Protein AF-A0A845YJL4-F1 (afdb_monomer_lite)

Foldseek 3Di:
DDDDPDPDDDDDDDQDFPPVLVVLVVVLVVQLCVQDHFDADPVAKTFQLSLLCSLQVDPCSVVQVVVCCVVPVVLVVQWDWDFDDDPPTDTTTIHHPVSSLVVLCVDDDDSVVSSVVSVVSRVVSRCVSVVPDDPPPDPDPPDCPDPVNVVVVVVVVVVVVVVVVVVVVVVVVVVVVVAKDFDFDFDPQQVCVVVVVDPDPDRPDRDRWGFIAGNVRHTLGTPPDLPDQLSLLVLLVDDNVLSPDPVNSVLLQVLCVLVVHHSVVDPSPVSSVCCNVDPSDDPVCSVVVSVVVVVVVVVVVPVPPDDDDDD

Secondary structure (DSSP, 8-state):
------PPPPPP------HHHHHHHHHHHHHHHHSS---B-TTS-EEHHHHHHHHH--S-HHHHHHHHHHH-THHHHT-EEE--SSTTPPPEEEE-HHHHHHHHHHS-SHHHHHHHHHHHHHHHHHHHHHHS---------S----HHHHHHHHHHHHHHHHHHHHHHHHHHHHHHHTT-EEEEEEPHHHHHHHHTSS--SSPPP--EEEEEE-TTS-EEEESSS---HHHHHHHTT--HHHHT-HHHHHHHHHHHHHTT--TTT--HHHHHHHHHHS----HHHHHHHHHHHHHHHHHHHHTTS------

Sequence (311 aa):
MEPTELTKPTNPVMIAIDATTVKQLKQLIIELSSRGEIRSTGDGQFSVYDLIQNAAAKKSTREVWARLTENYSEVVTICDYLKFPGRGQRETPVTNLEGCIYIISLLPGDVGEKLRRLQAKITSQVVEQVAEPSTPQLPTSEVVRSEKEIDLELAKAQIELANAQIKLIEAKKAYQESSYWIRETVGTATLDYLRGDKPLALPPAPEPEKVFVEKDGSVVGSSKSRYSLTSLLRSAGYSELEARSRTLQKQAKEDLATIGINFTTGEGLEIAEYVRSHKVCPEDRRQDAIAALVQSKTTQGNIWQGGLDLD

Radius of gyration: 28.92 Å; chains: 1; bounding box: 85×78×74 Å

Structure (mmCIF, N/CA/C/O backbone):
data_AF-A0A845YJL4-F1
#
_entry.id   AF-A0A845YJL4-F1
#
loop_
_atom_site.group_PDB
_atom_site.id
_atom_site.type_symbol
_atom_site.label_atom_id
_atom_site.label_alt_id
_atom_site.label_comp_id
_atom_site.label_asym_id
_atom_site.label_entity_id
_atom_site.label_seq_id
_atom_site.pdbx_PDB_ins_code
_atom_site.Cartn_x
_atom_site.Cartn_y
_atom_site.Cartn_z
_atom_site.occupancy
_atom_site.B_iso_or_equiv
_atom_site.auth_seq_id
_atom_site.auth_comp_id
_atom_site.auth_asym_id
_atom_site.auth_atom_id
_atom_site.pdbx_PDB_model_num
ATOM 1 N N . MET A 1 1 ? -51.249 -6.648 25.618 1.00 62.12 1 MET A N 1
ATOM 2 C CA . MET A 1 1 ? -49.820 -6.535 25.272 1.00 62.12 1 MET A CA 1
ATOM 3 C C . MET A 1 1 ? -49.652 -5.168 24.651 1.00 62.12 1 MET A C 1
ATOM 5 O O . MET A 1 1 ? -50.167 -4.956 23.562 1.00 62.12 1 MET A O 1
ATOM 9 N N . GLU A 1 2 ? -49.086 -4.225 25.399 1.00 53.44 2 GLU A N 1
ATOM 10 C CA . GLU A 1 2 ? -48.782 -2.895 24.868 1.00 53.44 2 GLU A CA 1
ATOM 11 C C . GLU A 1 2 ? -47.558 -2.988 23.945 1.00 53.44 2 GLU A C 1
ATOM 13 O O . GLU A 1 2 ? -46.617 -3.718 24.271 1.00 53.44 2 GLU A O 1
ATOM 18 N N . PRO A 1 3 ? -47.573 -2.326 22.777 1.00 66.44 3 PRO A N 1
ATOM 19 C CA . PRO A 1 3 ? -46.435 -2.314 21.873 1.00 66.44 3 PRO A CA 1
ATOM 20 C C . PRO A 1 3 ? -45.303 -1.501 22.505 1.00 66.44 3 PRO A C 1
ATOM 22 O O . PRO A 1 3 ? -45.457 -0.312 22.768 1.00 66.44 3 PRO A O 1
ATOM 25 N N . THR A 1 4 ? -44.166 -2.152 22.750 1.00 69.06 4 THR A N 1
ATOM 26 C CA . THR A 1 4 ? -42.932 -1.504 23.199 1.00 69.06 4 THR A CA 1
ATOM 27 C C . THR A 1 4 ? -42.551 -0.414 22.200 1.00 69.06 4 THR A C 1
ATOM 29 O O . THR A 1 4 ? -42.210 -0.713 21.054 1.00 69.06 4 THR A O 1
ATOM 32 N N . GLU A 1 5 ? -42.640 0.849 22.617 1.00 63.50 5 GLU A N 1
ATOM 33 C CA . GLU A 1 5 ? -42.198 1.984 21.813 1.00 63.50 5 GLU A CA 1
ATOM 34 C C . GLU A 1 5 ? -40.703 1.838 21.510 1.00 63.50 5 GLU A C 1
ATOM 36 O O . GLU A 1 5 ? -39.858 1.798 22.406 1.00 63.50 5 GLU A O 1
ATOM 41 N N . LEU A 1 6 ? -40.386 1.725 20.220 1.00 64.44 6 LEU A N 1
ATOM 42 C CA . LEU A 1 6 ? -39.025 1.693 19.708 1.00 64.44 6 LEU A CA 1
ATOM 43 C C . LEU A 1 6 ? -38.392 3.062 19.996 1.00 64.44 6 LEU A C 1
ATOM 45 O O . LEU A 1 6 ? -38.716 4.060 19.346 1.00 64.44 6 LEU A O 1
ATOM 49 N N . THR A 1 7 ? -37.534 3.128 21.012 1.00 65.50 7 THR A N 1
ATOM 50 C CA . THR A 1 7 ? -36.815 4.349 21.374 1.00 65.50 7 THR A CA 1
ATOM 51 C C . THR A 1 7 ? -36.016 4.843 20.168 1.00 65.50 7 THR A C 1
ATOM 53 O O . THR A 1 7 ? -35.309 4.083 19.504 1.00 65.50 7 THR A O 1
ATOM 56 N N . LYS A 1 8 ? -36.188 6.129 19.836 1.00 61.88 8 LYS A N 1
ATOM 57 C CA . LYS A 1 8 ? -35.524 6.775 18.696 1.00 61.88 8 LYS A CA 1
ATOM 58 C C . LYS A 1 8 ? -34.002 6.575 18.777 1.00 61.88 8 LYS A C 1
ATOM 60 O O . LYS A 1 8 ? -33.463 6.623 19.884 1.00 61.88 8 LYS A O 1
ATOM 65 N N . PRO A 1 9 ? -33.317 6.386 17.633 1.00 56.22 9 PRO A N 1
ATOM 66 C CA . PRO A 1 9 ? -31.881 6.150 17.610 1.00 56.22 9 PRO A CA 1
ATOM 67 C C . PRO A 1 9 ? -31.144 7.306 18.289 1.00 56.22 9 PRO A C 1
ATOM 69 O O . PRO A 1 9 ? -31.326 8.472 17.939 1.00 56.22 9 PRO A O 1
ATOM 72 N N . THR A 1 10 ? -30.342 6.951 19.288 1.00 66.12 10 THR A N 1
ATOM 73 C CA . THR A 1 10 ? -29.429 7.831 20.014 1.00 66.12 10 THR A CA 1
ATOM 74 C C . THR A 1 10 ? -28.548 8.596 19.027 1.00 66.12 10 THR A C 1
ATOM 76 O O . THR A 1 10 ? -28.065 8.015 18.054 1.00 66.12 10 THR A O 1
ATOM 79 N N . ASN A 1 11 ? -28.351 9.897 19.268 1.00 69.94 11 ASN A N 1
ATOM 80 C CA . ASN A 1 11 ? -27.497 10.747 18.436 1.00 69.94 11 ASN A CA 1
ATOM 81 C C . ASN A 1 11 ? -26.116 10.096 18.217 1.00 69.94 11 ASN A C 1
ATOM 83 O O . ASN A 1 11 ? -25.567 9.526 19.165 1.00 69.94 11 ASN A O 1
ATOM 87 N N . PRO A 1 12 ? -25.547 10.178 16.999 1.00 73.00 12 PRO A N 1
ATOM 88 C CA . PRO A 1 12 ? -24.246 9.594 16.708 1.00 73.00 12 PRO A CA 1
ATOM 89 C C . PRO A 1 12 ? -23.178 10.218 17.610 1.00 73.00 12 PRO A C 1
ATOM 91 O O . PRO A 1 12 ? -23.037 11.439 17.673 1.00 73.00 12 PRO A O 1
ATOM 94 N N . VAL A 1 13 ? -22.424 9.371 18.312 1.00 72.88 13 VAL A N 1
ATOM 95 C CA . VAL A 1 13 ? -21.254 9.800 19.083 1.00 72.88 13 VAL A CA 1
ATOM 96 C C . VAL A 1 13 ? -20.179 10.222 18.083 1.00 72.88 13 VAL A C 1
ATOM 98 O O . VAL A 1 13 ? -19.652 9.396 17.338 1.00 72.88 13 VAL A O 1
ATOM 101 N N . MET A 1 14 ? -19.880 11.519 18.035 1.00 74.25 14 MET A N 1
ATOM 102 C CA . MET A 1 14 ? -18.807 12.062 17.205 1.00 74.25 14 MET A CA 1
ATOM 103 C C . MET A 1 14 ? -17.466 11.752 17.870 1.00 74.25 14 MET A C 1
ATOM 105 O O . MET A 1 14 ? -17.119 12.359 18.878 1.00 74.25 14 MET A O 1
ATOM 109 N N . ILE A 1 15 ? -16.722 10.796 17.315 1.00 78.62 15 ILE A N 1
ATOM 110 C CA . ILE A 1 15 ? -15.394 10.419 17.810 1.00 78.62 15 ILE A CA 1
ATOM 111 C C . ILE A 1 15 ? -14.351 11.320 17.147 1.00 78.62 15 ILE A C 1
ATOM 113 O O . ILE A 1 15 ? -14.206 11.324 15.921 1.00 78.62 15 ILE A O 1
ATOM 117 N N . ALA A 1 16 ? -13.597 12.063 17.952 1.00 79.81 16 ALA A N 1
ATOM 118 C CA . ALA A 1 16 ? -12.501 12.888 17.467 1.00 79.81 16 ALA A CA 1
ATOM 119 C C . ALA A 1 16 ? -11.225 12.040 17.360 1.00 79.81 16 ALA A C 1
ATOM 121 O O . ALA A 1 16 ? -10.675 11.594 18.365 1.00 79.81 16 ALA A O 1
ATOM 122 N N . ILE A 1 17 ? -10.734 11.814 16.141 1.00 82.31 17 ILE A N 1
ATOM 123 C CA . ILE A 1 17 ? -9.448 11.141 15.906 1.00 82.31 17 ILE A CA 1
ATOM 124 C C . ILE A 1 17 ? -8.376 12.207 15.672 1.00 82.31 17 ILE A C 1
ATOM 126 O O . ILE A 1 17 ? -8.571 13.126 14.875 1.00 82.31 17 ILE A O 1
ATOM 130 N N . ASP A 1 18 ? -7.221 12.071 16.328 1.00 84.50 18 ASP A N 1
ATOM 131 C CA . ASP A 1 18 ? -6.085 12.981 16.149 1.00 84.50 18 ASP A CA 1
ATOM 132 C C . ASP A 1 18 ? -5.650 13.058 14.671 1.00 84.50 18 ASP A C 1
ATOM 134 O O . ASP A 1 18 ? -5.268 12.055 14.054 1.00 84.50 18 ASP A O 1
ATOM 138 N N . ALA A 1 19 ? -5.656 14.272 14.111 1.00 79.81 19 ALA A N 1
ATOM 139 C CA . ALA A 1 19 ? -5.312 14.543 12.714 1.00 79.81 19 ALA A CA 1
ATOM 140 C C . ALA A 1 19 ? -3.907 14.037 12.341 1.00 79.81 19 ALA A C 1
ATOM 142 O O . ALA A 1 19 ? -3.673 13.610 11.205 1.00 79.81 19 ALA A O 1
ATOM 143 N N . THR A 1 20 ? -2.977 14.016 13.301 1.00 86.25 20 THR A N 1
ATOM 144 C CA . THR A 1 20 ? -1.624 13.476 13.104 1.00 86.25 20 THR A CA 1
ATOM 145 C C . THR A 1 20 ? -1.665 11.982 12.802 1.00 86.25 20 THR A C 1
ATOM 147 O O . THR A 1 20 ? -0.958 11.500 11.917 1.00 86.25 20 THR A O 1
ATOM 150 N N . THR A 1 21 ? -2.532 11.250 13.496 1.00 78.38 21 THR A N 1
ATOM 151 C CA . THR A 1 21 ? -2.688 9.801 13.343 1.00 78.38 21 THR A CA 1
ATOM 152 C C . THR A 1 21 ? -3.319 9.461 11.991 1.00 78.38 21 THR A C 1
ATOM 154 O O . THR A 1 21 ? -2.839 8.573 11.285 1.00 78.38 21 THR A O 1
ATOM 157 N N . VAL A 1 22 ? -4.307 10.249 11.552 1.00 76.19 22 VAL A N 1
ATOM 158 C CA . VAL A 1 22 ? -4.880 10.142 10.197 1.00 76.19 22 VAL A CA 1
ATOM 159 C C . VAL A 1 22 ? -3.820 10.418 9.124 1.00 76.19 22 VAL A C 1
ATOM 161 O O . VAL A 1 22 ? -3.723 9.685 8.138 1.00 76.19 22 VAL A O 1
ATOM 164 N N . LYS A 1 23 ? -2.980 11.444 9.315 1.00 80.88 23 LYS A N 1
ATOM 165 C CA . LYS A 1 23 ? -1.872 11.762 8.400 1.00 80.88 23 LYS A CA 1
ATOM 166 C C . LYS A 1 23 ? -0.857 10.617 8.313 1.00 80.88 23 LYS A C 1
ATOM 168 O O . LYS A 1 23 ? -0.423 10.279 7.215 1.00 80.88 23 LYS A O 1
ATOM 173 N N . GLN A 1 24 ? -0.510 9.994 9.440 1.00 83.81 24 GLN A N 1
ATOM 174 C CA . GLN A 1 24 ? 0.398 8.842 9.484 1.00 83.81 24 GLN A CA 1
ATOM 175 C C . GLN A 1 24 ? -0.175 7.624 8.752 1.00 83.81 24 GLN A C 1
ATOM 177 O O . GLN A 1 24 ? 0.551 6.974 8.001 1.00 83.81 24 GLN A O 1
ATOM 182 N N . LEU A 1 25 ? -1.475 7.352 8.907 1.00 77.44 25 LEU A N 1
ATOM 183 C CA . LEU A 1 25 ? -2.144 6.270 8.185 1.00 77.44 25 LEU A CA 1
ATOM 184 C C . LEU A 1 25 ? -2.125 6.509 6.668 1.00 77.44 25 LEU A C 1
ATOM 186 O O . LEU A 1 25 ? -1.748 5.618 5.909 1.00 77.44 25 LEU A O 1
ATOM 190 N N . LYS A 1 26 ? -2.446 7.733 6.223 1.00 78.69 26 LYS A N 1
ATOM 191 C CA . LYS A 1 26 ? -2.351 8.118 4.803 1.00 78.69 26 LYS A CA 1
ATOM 192 C C . LYS A 1 26 ? -0.930 7.942 4.264 1.00 78.69 26 LYS A C 1
ATOM 194 O O . LYS A 1 26 ? -0.750 7.385 3.185 1.00 78.69 26 LYS A O 1
ATOM 199 N N . GLN A 1 27 ? 0.080 8.366 5.025 1.00 81.81 27 GLN A N 1
ATOM 200 C CA . GLN A 1 27 ? 1.478 8.226 4.623 1.00 81.81 27 GLN A CA 1
ATOM 201 C C . GLN A 1 27 ? 1.901 6.758 4.489 1.00 81.81 27 GLN A C 1
ATOM 203 O O . GLN A 1 27 ? 2.633 6.425 3.560 1.00 81.81 27 GLN A O 1
ATOM 208 N N . LEU A 1 28 ? 1.420 5.878 5.372 1.00 83.56 28 LEU A N 1
ATOM 209 C CA . LEU A 1 28 ? 1.689 4.440 5.299 1.00 83.56 28 LEU A CA 1
ATOM 210 C C . LEU A 1 28 ? 1.106 3.819 4.019 1.00 83.56 28 LEU A C 1
ATOM 212 O O . LEU A 1 28 ? 1.762 3.006 3.373 1.00 83.56 28 LEU A O 1
ATOM 216 N N . ILE A 1 29 ? -0.104 4.230 3.626 1.00 77.19 29 ILE A N 1
ATOM 217 C CA . ILE A 1 29 ? -0.755 3.775 2.386 1.00 77.19 29 ILE A CA 1
ATOM 218 C C . ILE A 1 29 ? 0.031 4.247 1.150 1.00 77.19 29 ILE A C 1
ATOM 220 O O . ILE A 1 29 ? 0.238 3.477 0.208 1.00 77.19 29 ILE A O 1
ATOM 224 N N . ILE A 1 30 ? 0.528 5.488 1.165 1.00 75.69 30 ILE A N 1
ATOM 225 C CA . ILE A 1 30 ? 1.394 6.022 0.101 1.00 75.69 30 ILE A CA 1
ATOM 226 C C . ILE A 1 30 ? 2.723 5.252 0.043 1.00 75.69 30 ILE A C 1
ATOM 228 O O . ILE A 1 30 ? 3.164 4.885 -1.042 1.00 75.69 30 ILE A O 1
ATOM 232 N N . GLU A 1 31 ? 3.342 4.962 1.194 1.00 82.88 31 GLU A N 1
ATOM 233 C CA . GLU A 1 31 ? 4.583 4.173 1.281 1.00 82.88 31 GLU A CA 1
ATOM 234 C C . GLU A 1 31 ? 4.393 2.758 0.712 1.00 82.88 31 GLU A C 1
ATOM 236 O O . GLU A 1 31 ? 5.253 2.247 0.001 1.00 82.88 31 GLU A O 1
ATOM 241 N N . LEU A 1 32 ? 3.252 2.124 0.984 1.00 81.12 32 LEU A N 1
ATOM 242 C CA . LEU A 1 32 ? 2.914 0.822 0.408 1.00 81.12 32 LEU A CA 1
ATOM 243 C C . LEU A 1 32 ? 2.790 0.875 -1.115 1.00 81.12 32 LEU A C 1
ATOM 245 O O . LEU A 1 32 ? 3.270 -0.028 -1.797 1.00 81.12 32 LEU A O 1
ATOM 249 N N . SER A 1 33 ? 2.192 1.947 -1.630 1.00 73.19 33 SER A N 1
ATOM 250 C CA . SER A 1 33 ? 1.996 2.154 -3.067 1.00 73.19 33 SER A CA 1
ATOM 251 C C . SER A 1 33 ? 3.298 2.504 -3.799 1.00 73.19 33 SER A C 1
ATOM 253 O O . SER A 1 33 ? 3.414 2.254 -4.994 1.00 73.19 33 SER A O 1
ATOM 255 N N . SER A 1 34 ? 4.295 3.074 -3.110 1.00 75.75 34 SER A N 1
ATOM 256 C CA . SER A 1 34 ? 5.576 3.458 -3.723 1.00 75.75 34 SER A CA 1
ATOM 257 C C . SER A 1 34 ? 6.595 2.318 -3.810 1.00 75.75 34 SER A C 1
ATOM 259 O O . SER A 1 34 ? 7.523 2.391 -4.616 1.00 75.75 34 SER A O 1
ATOM 261 N N . ARG A 1 35 ? 6.438 1.252 -3.011 1.00 82.94 35 ARG A N 1
ATOM 262 C CA . ARG A 1 35 ? 7.336 0.077 -3.013 1.00 82.94 35 ARG A CA 1
ATOM 263 C C . ARG A 1 35 ? 7.176 -0.819 -4.240 1.00 82.94 35 ARG A C 1
ATOM 265 O O . ARG A 1 35 ? 8.080 -1.590 -4.557 1.00 82.94 35 ARG A O 1
ATOM 272 N N . GLY A 1 36 ? 6.051 -0.702 -4.928 1.00 81.50 36 GLY A N 1
ATOM 273 C CA . GLY A 1 36 ? 5.735 -1.465 -6.117 1.00 81.50 36 GLY A CA 1
ATOM 274 C C . GLY A 1 36 ? 4.273 -1.283 -6.487 1.00 81.50 36 GLY A C 1
ATOM 275 O O . GLY A 1 36 ? 3.459 -0.836 -5.682 1.00 81.50 36 GLY A O 1
ATOM 276 N N . GLU A 1 37 ? 3.935 -1.652 -7.714 1.00 87.50 37 GLU A N 1
ATOM 277 C CA . GLU A 1 37 ? 2.561 -1.575 -8.190 1.00 87.50 37 GLU A CA 1
ATOM 278 C C . GLU A 1 37 ? 1.707 -2.653 -7.502 1.00 87.50 37 GLU A C 1
ATOM 280 O O . GLU A 1 37 ? 1.983 -3.849 -7.617 1.00 87.50 37 GLU A O 1
ATOM 285 N N . ILE A 1 38 ? 0.679 -2.232 -6.759 1.00 91.50 38 ILE A N 1
ATOM 286 C CA . ILE A 1 38 ? -0.366 -3.127 -6.251 1.00 91.50 38 ILE A CA 1
ATOM 287 C C . ILE A 1 38 ? -1.471 -3.141 -7.296 1.00 91.50 38 ILE A C 1
ATOM 289 O O . ILE A 1 38 ? -2.161 -2.137 -7.485 1.00 91.50 38 ILE A O 1
ATOM 293 N N . ARG A 1 39 ? -1.652 -4.277 -7.977 1.00 93.19 39 ARG A N 1
ATOM 294 C CA . ARG A 1 39 ? -2.730 -4.395 -8.959 1.00 93.19 39 ARG A CA 1
ATOM 295 C C . ARG A 1 39 ? -4.075 -4.244 -8.265 1.00 93.19 39 ARG A C 1
ATOM 297 O O . ARG A 1 39 ? -4.307 -4.830 -7.204 1.00 93.19 39 ARG A O 1
ATOM 304 N N . SER A 1 40 ? -4.959 -3.492 -8.906 1.00 93.31 40 SER A N 1
ATOM 305 C CA . SER A 1 40 ? -6.338 -3.306 -8.477 1.00 93.31 40 SER A CA 1
ATOM 306 C C . SER A 1 40 ? -7.306 -3.612 -9.611 1.00 93.31 40 SER A C 1
ATOM 308 O O . SER A 1 40 ? -6.946 -3.610 -10.791 1.00 93.31 40 SER A O 1
ATOM 310 N N . THR A 1 41 ? -8.529 -3.944 -9.237 1.00 91.44 41 THR A N 1
ATOM 311 C CA . THR A 1 41 ? -9.654 -4.132 -10.145 1.00 91.44 41 THR A CA 1
ATOM 312 C C . THR A 1 41 ? -10.458 -2.831 -10.255 1.00 91.44 41 THR A C 1
ATOM 314 O O . THR A 1 41 ? -10.319 -1.925 -9.431 1.00 91.44 41 THR A O 1
ATOM 317 N N . GLY A 1 42 ? -11.304 -2.705 -11.284 1.00 88.50 42 GLY A N 1
ATOM 318 C CA . GLY A 1 42 ? -12.109 -1.490 -11.500 1.00 88.50 42 GLY A CA 1
ATOM 319 C C . GLY A 1 42 ? -13.144 -1.214 -10.399 1.00 88.50 42 GLY A C 1
ATOM 320 O O . GLY A 1 42 ? -13.582 -0.082 -10.234 1.00 88.50 42 GLY A O 1
ATOM 321 N N . ASP A 1 43 ? -13.498 -2.241 -9.633 1.00 90.69 43 ASP A N 1
ATOM 322 C CA . ASP A 1 43 ? -14.391 -2.239 -8.472 1.00 90.69 43 ASP A CA 1
ATOM 323 C C . ASP A 1 43 ? -13.661 -2.008 -7.134 1.00 90.69 43 ASP A C 1
ATOM 325 O O . ASP A 1 43 ? -14.282 -2.035 -6.075 1.00 90.69 43 ASP A O 1
ATOM 329 N N . GLY A 1 44 ? -12.353 -1.723 -7.163 1.00 88.69 44 GLY A N 1
ATOM 330 C CA . GLY A 1 44 ? -11.595 -1.322 -5.975 1.00 88.69 44 GLY A CA 1
ATOM 331 C C . GLY A 1 44 ? -11.114 -2.478 -5.094 1.00 88.69 44 GLY A C 1
ATOM 332 O O . GLY A 1 44 ? -10.817 -2.259 -3.918 1.00 88.69 44 GLY A O 1
ATOM 333 N N . GLN A 1 45 ? -11.018 -3.696 -5.637 1.00 93.56 45 GLN A N 1
ATOM 334 C CA . GLN A 1 45 ? -10.334 -4.807 -4.977 1.00 93.56 45 GLN A CA 1
ATOM 335 C C . GLN A 1 45 ? -8.837 -4.788 -5.319 1.00 93.56 45 GLN A C 1
ATOM 337 O O . GLN A 1 45 ? -8.437 -4.415 -6.420 1.00 93.56 45 GLN A O 1
ATOM 342 N N . PHE A 1 46 ? -7.993 -5.209 -4.382 1.00 94.69 46 PHE A N 1
ATOM 343 C CA . PHE A 1 46 ? -6.535 -5.181 -4.483 1.00 94.69 46 PHE A CA 1
ATOM 344 C C . PHE A 1 46 ? -5.950 -6.590 -4.426 1.00 94.69 46 PHE A C 1
ATOM 346 O O . PHE A 1 46 ? -6.399 -7.425 -3.643 1.00 94.69 46 PHE A O 1
ATOM 353 N N . SER A 1 47 ? -4.904 -6.841 -5.215 1.00 95.75 47 SER A N 1
ATOM 354 C CA . SER A 1 47 ? -4.132 -8.089 -5.188 1.00 95.75 47 SER A CA 1
ATOM 355 C C . SER A 1 47 ? -3.451 -8.291 -3.834 1.00 95.75 47 SER A C 1
ATOM 357 O O . SER A 1 47 ? -2.506 -7.580 -3.482 1.00 95.75 47 SER A O 1
ATOM 359 N N . VAL A 1 48 ? -3.871 -9.319 -3.096 1.00 96.06 48 VAL A N 1
ATOM 360 C CA . VAL A 1 48 ? -3.287 -9.662 -1.793 1.00 96.06 48 VAL A CA 1
ATOM 361 C C . VAL A 1 48 ? -1.842 -10.138 -1.942 1.00 96.06 48 VAL A C 1
ATOM 363 O O . VAL A 1 48 ? -1.008 -9.884 -1.076 1.00 96.06 48 VAL A O 1
ATOM 366 N N . TYR A 1 49 ? -1.496 -10.786 -3.056 1.00 95.50 49 TYR A N 1
ATOM 367 C CA . TYR A 1 49 ? -0.108 -11.166 -3.309 1.00 95.50 49 TYR A CA 1
ATOM 368 C C . TYR A 1 49 ? 0.801 -9.947 -3.481 1.00 95.50 49 TYR A C 1
ATOM 370 O O . TYR A 1 49 ? 1.865 -9.888 -2.863 1.00 95.50 49 TYR A O 1
ATOM 378 N N . ASP A 1 50 ? 0.381 -8.953 -4.258 1.00 93.88 50 ASP A N 1
ATOM 379 C CA . ASP A 1 50 ? 1.197 -7.752 -4.457 1.00 93.88 50 ASP A CA 1
ATOM 380 C C . ASP A 1 50 ? 1.281 -6.953 -3.143 1.00 93.88 50 ASP A C 1
ATOM 382 O O . ASP A 1 50 ? 2.348 -6.463 -2.769 1.00 93.88 50 ASP A O 1
ATOM 386 N N . LEU A 1 51 ? 0.184 -6.918 -2.375 1.00 93.50 51 LEU A N 1
ATOM 387 C CA . LEU A 1 51 ? 0.134 -6.333 -1.035 1.00 93.50 51 LEU A CA 1
ATOM 388 C C . LEU A 1 51 ? 1.156 -6.975 -0.089 1.00 93.50 51 LEU A C 1
ATOM 390 O O . LEU A 1 51 ? 1.961 -6.272 0.518 1.00 93.50 51 LEU A O 1
ATOM 394 N N . ILE A 1 52 ? 1.162 -8.307 0.021 1.00 94.12 52 ILE A N 1
ATOM 395 C CA . ILE A 1 52 ? 2.101 -9.051 0.872 1.00 94.12 52 ILE A CA 1
ATOM 396 C C . ILE A 1 52 ? 3.542 -8.808 0.420 1.00 94.12 52 ILE A C 1
ATOM 398 O O . ILE A 1 52 ? 4.424 -8.609 1.257 1.00 94.12 52 ILE A O 1
ATOM 402 N N . GLN A 1 53 ? 3.790 -8.804 -0.890 1.00 92.62 53 GLN A N 1
ATOM 403 C CA . GLN A 1 53 ? 5.118 -8.556 -1.440 1.00 92.62 53 GLN A CA 1
ATOM 404 C C . GLN A 1 53 ? 5.641 -7.169 -1.039 1.00 92.62 53 GLN A C 1
ATOM 406 O O . GLN A 1 53 ? 6.774 -7.061 -0.566 1.00 92.62 53 GLN A O 1
ATOM 411 N N . ASN A 1 54 ? 4.808 -6.132 -1.157 1.00 91.25 54 ASN A N 1
ATOM 412 C CA . ASN A 1 54 ? 5.177 -4.751 -0.834 1.00 91.25 54 ASN A CA 1
ATOM 413 C C . ASN A 1 54 ? 5.257 -4.487 0.680 1.00 91.25 54 ASN A C 1
ATOM 415 O O . ASN A 1 54 ? 6.169 -3.799 1.152 1.00 91.25 54 ASN A O 1
ATOM 419 N N . ALA A 1 55 ? 4.339 -5.061 1.461 1.00 90.81 55 ALA A N 1
ATOM 420 C CA . ALA A 1 55 ? 4.270 -4.864 2.906 1.00 90.81 55 ALA A CA 1
ATOM 421 C C . ALA A 1 55 ? 5.359 -5.643 3.660 1.00 90.81 55 ALA A C 1
ATOM 423 O O . ALA A 1 55 ? 6.003 -5.092 4.553 1.00 90.81 55 ALA A O 1
ATOM 424 N N . ALA A 1 56 ? 5.588 -6.909 3.295 1.00 85.94 56 ALA A N 1
ATOM 425 C CA . ALA A 1 56 ? 6.533 -7.784 3.990 1.00 85.94 56 ALA A CA 1
ATOM 426 C C . ALA A 1 56 ? 7.943 -7.781 3.372 1.00 85.94 56 ALA A C 1
ATOM 428 O O . ALA A 1 56 ? 8.860 -8.331 3.978 1.00 85.94 56 ALA A O 1
ATOM 429 N N . ALA A 1 57 ? 8.126 -7.210 2.172 1.00 76.81 57 ALA A N 1
ATOM 430 C CA . ALA A 1 57 ? 9.386 -7.225 1.416 1.00 76.81 57 ALA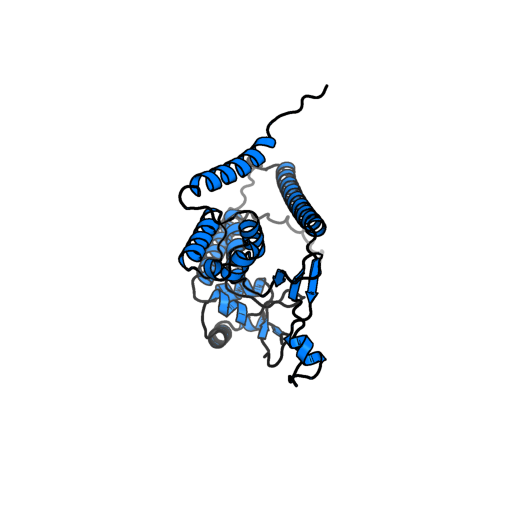 A CA 1
ATOM 431 C C . ALA A 1 57 ? 9.988 -8.639 1.229 1.00 76.81 57 ALA A C 1
ATOM 433 O O . ALA A 1 57 ? 11.203 -8.812 1.109 1.00 76.81 57 ALA A O 1
ATOM 434 N N . LYS A 1 58 ? 9.142 -9.681 1.215 1.00 76.62 58 LYS A N 1
ATOM 435 C CA . LYS A 1 58 ? 9.566 -11.083 1.085 1.00 76.62 58 LYS A CA 1
ATOM 436 C C . LYS A 1 58 ? 9.395 -11.588 -0.341 1.00 76.62 58 LYS A C 1
ATOM 438 O O . LYS A 1 58 ? 8.399 -11.308 -0.997 1.00 76.62 58 LYS A O 1
ATOM 443 N N . LYS A 1 59 ? 10.346 -12.416 -0.788 1.00 75.38 59 LYS A N 1
ATOM 444 C CA . LYS A 1 59 ? 10.294 -13.082 -2.102 1.00 75.38 59 LYS A CA 1
ATOM 445 C C . LYS A 1 59 ? 9.251 -14.208 -2.172 1.00 75.38 59 LYS A C 1
ATOM 447 O O . LYS A 1 59 ? 8.808 -14.537 -3.267 1.00 75.38 59 LYS A O 1
ATOM 452 N N . SER A 1 60 ? 8.853 -14.797 -1.039 1.00 88.62 60 SER A N 1
ATOM 453 C CA . SER A 1 60 ? 7.939 -15.949 -0.992 1.00 88.62 60 SER A CA 1
ATOM 454 C C . SER A 1 60 ? 6.505 -15.591 -0.582 1.00 88.62 60 SER A C 1
ATOM 456 O O . SER A 1 60 ? 5.918 -16.158 0.335 1.00 88.62 60 SER A O 1
ATOM 458 N N . THR A 1 61 ? 5.892 -14.664 -1.315 1.00 93.31 61 THR A N 1
ATOM 459 C CA . THR A 1 61 ? 4.515 -14.186 -1.099 1.00 93.31 61 THR A CA 1
ATOM 460 C C . THR A 1 61 ? 3.480 -15.305 -0.915 1.00 93.31 61 THR A C 1
ATOM 462 O O . THR A 1 61 ? 2.613 -15.218 -0.051 1.00 93.31 61 THR A O 1
ATOM 465 N N . ARG A 1 62 ? 3.579 -16.386 -1.700 1.00 93.81 62 ARG A N 1
ATOM 466 C CA . ARG A 1 62 ? 2.641 -17.521 -1.636 1.00 93.81 62 ARG A CA 1
ATOM 467 C C . ARG A 1 62 ? 2.767 -18.335 -0.351 1.00 93.81 62 ARG A C 1
ATOM 469 O O . ARG A 1 62 ? 1.757 -18.801 0.154 1.00 93.81 62 ARG A O 1
ATOM 476 N N . GLU A 1 63 ? 3.979 -18.492 0.174 1.00 95.00 63 GLU A N 1
ATOM 477 C CA . GLU A 1 63 ? 4.204 -19.179 1.453 1.00 95.00 63 GLU A CA 1
ATOM 478 C C . GLU A 1 63 ? 3.654 -18.350 2.611 1.00 95.00 63 GLU A C 1
ATOM 480 O O . GLU A 1 63 ? 3.037 -18.886 3.527 1.00 95.00 63 GLU A O 1
ATOM 485 N N . VAL A 1 64 ? 3.841 -17.026 2.549 1.00 94.88 64 VAL A N 1
ATOM 486 C CA . VAL A 1 64 ? 3.268 -16.101 3.531 1.00 94.88 64 VAL A CA 1
ATOM 487 C C . VAL A 1 64 ? 1.743 -16.158 3.491 1.00 94.88 64 VAL A C 1
ATOM 489 O O . VAL A 1 64 ? 1.124 -16.247 4.545 1.00 94.88 64 VAL A O 1
ATOM 492 N N . TRP A 1 65 ? 1.143 -16.171 2.297 1.00 95.94 65 TRP A N 1
ATOM 493 C CA . TRP A 1 65 ? -0.299 -16.352 2.144 1.00 95.94 65 TRP A CA 1
ATOM 494 C C . TRP A 1 65 ? -0.782 -17.692 2.702 1.00 95.94 65 TRP A C 1
ATOM 496 O O . TRP A 1 65 ? -1.705 -17.700 3.503 1.00 95.94 65 TRP A O 1
ATOM 506 N N . ALA A 1 66 ? -0.126 -18.804 2.355 1.00 95.62 66 ALA A N 1
ATOM 507 C CA . ALA A 1 66 ? -0.488 -20.124 2.870 1.00 95.62 66 ALA A CA 1
ATOM 508 C C . ALA A 1 66 ? -0.462 -20.161 4.407 1.00 95.62 66 ALA A C 1
ATOM 510 O O . ALA A 1 66 ? -1.408 -20.631 5.037 1.00 95.62 66 ALA A O 1
ATOM 511 N N . ARG A 1 67 ? 0.578 -19.575 5.016 1.00 95.06 67 ARG A N 1
ATOM 512 C CA . ARG A 1 67 ? 0.676 -19.438 6.472 1.00 95.06 67 ARG A CA 1
ATOM 513 C C . ARG A 1 67 ? -0.433 -18.555 7.045 1.00 95.06 67 ARG A C 1
ATOM 515 O O . ARG A 1 67 ? -0.962 -18.878 8.103 1.00 95.06 67 ARG A O 1
ATOM 522 N N . LEU A 1 68 ? -0.768 -17.441 6.393 1.00 95.25 68 LEU A N 1
ATOM 523 C CA . LEU A 1 68 ? -1.869 -16.582 6.835 1.00 95.25 68 LEU A CA 1
ATOM 524 C C . LEU A 1 68 ? -3.187 -17.354 6.838 1.00 95.25 68 LEU A C 1
ATOM 526 O O . LEU A 1 68 ? -3.872 -17.347 7.849 1.00 95.25 68 LEU A O 1
ATOM 530 N N . THR A 1 69 ? -3.498 -18.076 5.762 1.00 96.31 69 THR A N 1
ATOM 531 C CA . THR A 1 69 ? -4.747 -18.842 5.657 1.00 96.31 69 THR A CA 1
ATOM 532 C C . THR A 1 69 ? -4.818 -20.026 6.620 1.00 96.31 69 THR A C 1
ATOM 534 O O . THR A 1 69 ? -5.907 -20.410 7.028 1.00 96.31 69 THR A O 1
ATOM 537 N N . GLU A 1 70 ? -3.672 -20.600 6.995 1.00 96.81 70 GLU A N 1
ATOM 538 C CA . GLU A 1 70 ? -3.591 -21.683 7.981 1.00 96.81 70 GLU A CA 1
ATOM 539 C C . GLU A 1 70 ? -3.834 -21.183 9.412 1.00 96.81 70 GLU A C 1
ATOM 541 O O . GLU A 1 70 ? -4.505 -21.852 10.191 1.00 96.81 70 GLU A O 1
ATOM 546 N N . ASN A 1 71 ? -3.307 -20.002 9.757 1.00 97.12 71 ASN A N 1
ATOM 547 C CA . ASN A 1 71 ? -3.396 -19.461 11.118 1.00 97.12 71 ASN A CA 1
ATOM 548 C C . ASN A 1 71 ? -4.617 -18.553 11.343 1.00 97.12 71 ASN A C 1
ATOM 550 O O . ASN A 1 71 ? -5.040 -18.395 12.483 1.00 97.12 71 ASN A O 1
ATOM 554 N N . TYR A 1 72 ? -5.165 -17.963 10.278 1.00 96.12 72 TYR A N 1
ATOM 555 C CA . TYR A 1 72 ? -6.251 -16.980 10.311 1.00 96.12 72 TYR A CA 1
ATOM 556 C C . TYR A 1 72 ? -7.260 -17.298 9.200 1.00 96.12 72 TYR A C 1
ATOM 558 O O . TYR A 1 72 ? -7.250 -16.699 8.121 1.00 96.12 72 TYR A O 1
ATOM 566 N N . SER A 1 73 ? -8.115 -18.297 9.431 1.00 94.56 73 SER A N 1
ATOM 567 C CA . SER A 1 73 ? -9.091 -18.779 8.438 1.00 94.56 73 SER A CA 1
ATOM 568 C C . SER A 1 73 ? -10.073 -17.699 7.957 1.00 94.56 73 SER A C 1
ATOM 570 O O . SER A 1 73 ? -10.527 -17.729 6.815 1.00 94.56 73 SER A O 1
ATOM 572 N N . GLU A 1 74 ? -10.342 -16.695 8.789 1.00 93.69 74 GLU A N 1
ATOM 573 C CA . GLU A 1 74 ? -11.160 -15.523 8.491 1.00 93.69 74 GLU A CA 1
ATOM 574 C C . GLU A 1 74 ? -10.596 -14.687 7.335 1.00 93.69 74 GLU A C 1
ATOM 576 O O . GLU A 1 74 ? -11.359 -14.107 6.562 1.00 93.69 74 GLU A O 1
ATOM 581 N N . VAL A 1 75 ? -9.275 -14.702 7.129 1.00 92.81 75 VAL A N 1
ATOM 582 C CA . VAL A 1 75 ? -8.630 -14.026 5.995 1.00 92.81 75 VAL A CA 1
ATOM 583 C C . VAL A 1 75 ? -9.130 -14.593 4.665 1.00 92.81 75 VAL A C 1
ATOM 585 O O . VAL A 1 75 ? -9.258 -13.858 3.690 1.00 92.81 75 VAL A O 1
ATOM 588 N N . VAL A 1 76 ? -9.455 -15.888 4.617 1.00 93.81 76 VAL A N 1
ATOM 589 C CA . VAL A 1 76 ? -10.024 -16.512 3.416 1.00 93.81 76 VAL A CA 1
ATOM 590 C C . VAL A 1 76 ? -11.437 -15.998 3.161 1.00 93.81 76 VAL A C 1
ATOM 592 O O . VAL A 1 76 ? -11.799 -15.791 2.012 1.00 93.81 76 VAL A O 1
ATOM 595 N N . THR A 1 77 ? -12.224 -15.758 4.213 1.00 94.38 77 THR A N 1
ATOM 596 C CA . THR A 1 77 ? -13.630 -15.340 4.075 1.00 94.38 77 THR A CA 1
ATOM 597 C C . THR A 1 77 ? -13.801 -13.903 3.594 1.00 94.38 77 THR A C 1
ATOM 599 O O . THR A 1 77 ? -14.813 -13.591 2.977 1.00 94.38 77 THR A O 1
ATOM 602 N N . ILE A 1 78 ? -12.816 -13.039 3.852 1.00 95.25 78 ILE A N 1
ATOM 603 C CA . ILE A 1 78 ? -12.820 -11.639 3.400 1.00 95.25 78 ILE A CA 1
ATOM 604 C C . ILE A 1 78 ? -12.185 -11.455 2.014 1.00 95.25 78 ILE A C 1
ATOM 606 O O . ILE A 1 78 ? -12.143 -10.334 1.512 1.00 95.25 78 ILE A O 1
ATOM 610 N N . CYS A 1 79 ? -11.648 -12.526 1.421 1.00 96.62 79 CYS A N 1
ATOM 611 C CA . CYS A 1 79 ? -10.987 -12.482 0.123 1.00 96.62 79 CYS A CA 1
ATOM 612 C C . CYS A 1 79 ? -11.799 -13.220 -0.938 1.00 96.62 79 CYS A C 1
ATOM 614 O O . CYS A 1 79 ? -12.207 -14.364 -0.745 1.00 96.62 79 CYS A O 1
ATOM 616 N N . ASP A 1 80 ? -11.902 -12.607 -2.110 1.00 96.94 80 ASP A N 1
ATOM 617 C CA . ASP A 1 80 ? -12.352 -13.275 -3.324 1.00 96.94 80 ASP A CA 1
ATOM 618 C C . ASP A 1 80 ? -11.146 -13.772 -4.127 1.00 96.94 80 ASP A C 1
ATOM 620 O O . ASP A 1 80 ? -10.003 -13.367 -3.899 1.00 96.94 80 ASP A O 1
ATOM 624 N N . TYR A 1 81 ? -11.381 -14.646 -5.102 1.00 97.06 81 TYR A N 1
ATOM 625 C CA . TYR A 1 81 ? -10.351 -15.075 -6.044 1.00 97.06 81 TYR A CA 1
ATOM 626 C C . TYR A 1 81 ? -10.664 -14.533 -7.427 1.00 97.06 81 TYR A C 1
ATOM 628 O O . TYR A 1 81 ? -11.698 -14.839 -8.016 1.00 97.06 81 TYR A O 1
ATOM 636 N N . LEU A 1 82 ? -9.734 -13.747 -7.964 1.00 96.00 82 LEU A N 1
ATOM 637 C CA . LEU A 1 82 ? -9.870 -13.150 -9.281 1.00 96.00 82 LEU A CA 1
ATOM 638 C C . LEU A 1 82 ? -8.636 -13.434 -10.131 1.00 96.00 82 LEU A C 1
ATOM 640 O O . LEU A 1 82 ? -7.495 -13.492 -9.664 1.00 96.00 82 LEU A O 1
ATOM 644 N N . LYS A 1 83 ? -8.868 -13.625 -11.427 1.00 95.94 83 LYS A N 1
ATOM 645 C CA . LYS A 1 83 ? -7.810 -13.779 -12.417 1.00 95.94 83 LYS A CA 1
ATOM 646 C C . LYS A 1 83 ? -7.594 -12.448 -13.126 1.00 95.94 83 LYS A C 1
ATOM 648 O O . LYS A 1 83 ? -8.378 -12.067 -13.990 1.00 95.94 83 LYS A O 1
ATOM 653 N N . PHE A 1 84 ? -6.513 -11.756 -12.772 1.00 92.25 84 PHE A N 1
ATOM 654 C CA . PHE A 1 84 ? -6.120 -10.518 -13.449 1.00 92.25 84 PHE A CA 1
ATOM 655 C C . PHE A 1 84 ? -5.878 -10.755 -14.953 1.00 92.25 84 PHE A C 1
ATOM 657 O O . PHE A 1 84 ? -5.419 -11.840 -15.337 1.00 92.25 84 PHE A O 1
ATOM 664 N N . PRO A 1 85 ? -6.146 -9.757 -15.815 1.00 89.31 85 PRO A N 1
ATOM 665 C CA . PRO A 1 85 ? -5.883 -9.871 -17.243 1.00 89.31 85 PRO A CA 1
ATOM 666 C C . PRO A 1 85 ? -4.383 -10.085 -17.504 1.00 89.31 85 PRO A C 1
ATOM 668 O O . PRO A 1 85 ? -3.526 -9.451 -16.893 1.00 89.31 85 PRO A O 1
ATOM 671 N N . GLY A 1 86 ? -4.061 -11.008 -18.412 1.00 86.31 86 GLY A N 1
ATOM 672 C CA . GLY A 1 86 ? -2.684 -11.341 -18.784 1.00 86.31 86 GLY A CA 1
ATOM 673 C C . GLY A 1 86 ? -2.473 -12.838 -19.020 1.00 86.31 86 GLY A C 1
ATOM 674 O O . GLY A 1 86 ? -3.089 -13.694 -18.380 1.00 86.31 86 GLY A O 1
ATOM 675 N N . ARG A 1 87 ? -1.589 -13.184 -19.962 1.00 60.41 87 ARG A N 1
ATOM 676 C CA . ARG A 1 87 ? -1.302 -14.587 -20.296 1.00 60.41 87 ARG A CA 1
ATOM 677 C C . ARG A 1 87 ? -0.610 -15.282 -19.120 1.00 60.41 87 ARG A C 1
ATOM 679 O O . ARG A 1 87 ? 0.388 -14.792 -18.608 1.00 60.41 87 ARG A O 1
ATOM 686 N N . GLY A 1 88 ? -1.125 -16.447 -18.726 1.00 81.38 88 GLY A N 1
ATOM 687 C CA . GLY A 1 88 ? -0.526 -17.273 -17.670 1.00 81.38 88 GLY A CA 1
ATOM 688 C C . GLY A 1 88 ? -0.780 -16.783 -16.241 1.00 81.38 88 GLY A C 1
ATOM 689 O O . GLY A 1 88 ? -0.218 -17.356 -15.308 1.00 81.38 88 GLY A O 1
ATOM 690 N N . GLN A 1 89 ? -1.630 -15.766 -16.052 1.00 86.25 89 GLN A N 1
ATOM 691 C CA . GLN A 1 89 ? -2.036 -15.339 -14.716 1.00 86.25 89 GLN A CA 1
ATOM 692 C C . GLN A 1 89 ? -2.811 -16.457 -14.018 1.00 86.25 89 GLN A C 1
ATOM 694 O O . GLN A 1 89 ? -3.621 -17.162 -14.626 1.00 86.25 89 GLN A O 1
ATOM 699 N N . ARG A 1 90 ? -2.525 -16.635 -12.733 1.00 92.88 90 ARG A N 1
ATOM 700 C CA . ARG A 1 90 ? -3.239 -17.568 -11.861 1.00 92.88 90 ARG A CA 1
ATOM 701 C C . ARG A 1 90 ? -4.316 -16.805 -11.103 1.00 92.88 90 ARG A C 1
ATOM 703 O O . ARG A 1 90 ? -4.224 -15.584 -10.968 1.00 92.88 90 ARG A O 1
ATOM 710 N N . GLU A 1 91 ? -5.297 -17.536 -10.591 1.00 95.94 91 GLU A N 1
ATOM 711 C CA . GLU A 1 91 ? -6.199 -16.981 -9.586 1.00 95.94 91 GLU A CA 1
ATOM 712 C C . GLU A 1 91 ? -5.372 -16.382 -8.451 1.00 95.94 91 GLU A C 1
ATOM 714 O O . GLU A 1 91 ? -4.384 -16.963 -7.983 1.00 95.94 91 GLU A O 1
ATOM 719 N N . THR A 1 92 ? -5.727 -15.153 -8.111 1.00 96.50 92 THR A N 1
ATOM 720 C CA . THR A 1 92 ? -5.043 -14.325 -7.134 1.00 96.50 92 THR A CA 1
ATOM 721 C C . THR A 1 92 ? -6.085 -13.904 -6.106 1.00 96.50 92 THR A C 1
ATOM 723 O O . THR A 1 92 ? -7.147 -13.431 -6.514 1.00 96.50 92 THR A O 1
ATOM 726 N N . PRO A 1 93 ? -5.816 -14.085 -4.803 1.00 97.88 93 PRO A N 1
ATOM 727 C CA . PRO A 1 93 ? -6.696 -13.566 -3.774 1.00 97.88 93 PRO A CA 1
ATOM 728 C C . PRO A 1 93 ? -6.736 -12.040 -3.869 1.00 97.88 93 PRO A C 1
ATOM 730 O O . PRO A 1 93 ? -5.690 -11.387 -3.977 1.00 97.88 93 PRO A O 1
ATOM 733 N N . VAL A 1 94 ? -7.941 -11.490 -3.859 1.00 97.12 94 VAL A N 1
ATOM 734 C CA . VAL A 1 94 ? -8.217 -10.059 -3.904 1.00 97.12 94 VAL A CA 1
ATOM 735 C C . VAL A 1 94 ? -9.122 -9.669 -2.745 1.00 97.12 94 VAL A C 1
ATOM 737 O O . VAL A 1 94 ? -9.919 -10.470 -2.268 1.00 97.12 94 VAL A O 1
ATOM 740 N N . THR A 1 95 ? -8.978 -8.439 -2.267 1.00 97.12 95 THR A N 1
ATOM 741 C CA . THR A 1 95 ? -9.790 -7.915 -1.163 1.00 97.12 95 THR A CA 1
ATOM 742 C C . THR A 1 95 ? -10.006 -6.416 -1.313 1.00 97.12 95 THR A C 1
ATOM 744 O O . THR A 1 95 ? -9.217 -5.735 -1.963 1.00 97.12 95 THR A O 1
ATOM 747 N N . ASN A 1 96 ? -11.047 -5.879 -0.685 1.00 94.56 96 ASN A N 1
ATOM 748 C CA . ASN A 1 96 ? -11.245 -4.435 -0.562 1.00 94.56 96 ASN A CA 1
ATOM 749 C C . ASN A 1 96 ? -10.213 -3.787 0.395 1.00 94.56 96 ASN A C 1
ATOM 751 O O . ASN A 1 96 ? -9.384 -4.464 1.012 1.00 94.56 96 ASN A O 1
ATOM 755 N N . LEU A 1 97 ? -10.286 -2.461 0.548 1.00 89.25 97 LEU A N 1
ATOM 756 C CA . LEU A 1 97 ? -9.379 -1.694 1.411 1.00 89.25 97 LEU A CA 1
ATOM 757 C C . LEU A 1 97 ? -9.396 -2.154 2.880 1.00 89.25 97 LEU A C 1
ATOM 759 O O . LEU A 1 97 ? -8.343 -2.215 3.513 1.00 89.25 97 LEU A O 1
ATOM 763 N N . GLU A 1 98 ? -10.570 -2.480 3.419 1.00 91.25 98 GLU A N 1
ATOM 764 C CA . GLU A 1 98 ? -10.715 -2.954 4.798 1.00 91.25 98 GLU A CA 1
ATOM 765 C C . GLU A 1 98 ? -9.943 -4.260 5.011 1.00 91.25 98 GLU A C 1
ATOM 767 O O . GLU A 1 98 ? -9.109 -4.352 5.916 1.00 91.25 98 GLU A O 1
ATOM 772 N N . GLY A 1 99 ? -10.120 -5.233 4.115 1.00 95.00 99 GLY A N 1
ATOM 773 C CA . GLY A 1 99 ? -9.371 -6.480 4.183 1.00 95.00 99 GLY A CA 1
ATOM 774 C C . GLY A 1 99 ? -7.874 -6.298 3.919 1.00 95.00 99 GLY A C 1
ATOM 775 O O . GLY A 1 99 ? -7.070 -7.001 4.527 1.00 95.00 99 GLY A O 1
ATOM 776 N N . CYS A 1 100 ? -7.449 -5.305 3.123 1.00 93.00 100 CYS A N 1
ATOM 777 C CA . CYS A 1 100 ? -6.026 -4.950 3.026 1.00 93.00 100 CYS A CA 1
ATOM 778 C C . CYS A 1 100 ? -5.457 -4.519 4.382 1.00 93.00 100 CYS A C 1
ATOM 780 O O . CYS A 1 100 ? -4.406 -5.016 4.790 1.00 93.00 100 CYS A O 1
ATOM 782 N N . ILE A 1 101 ? -6.140 -3.605 5.080 1.00 92.50 101 ILE A N 1
ATOM 783 C CA . ILE A 1 101 ? -5.731 -3.122 6.408 1.00 92.50 101 ILE A CA 1
ATOM 784 C C . ILE A 1 101 ? -5.655 -4.298 7.386 1.00 92.50 101 ILE A C 1
ATOM 786 O O . ILE A 1 101 ? -4.658 -4.448 8.096 1.00 92.50 101 ILE A O 1
ATOM 790 N N . TYR A 1 102 ? -6.670 -5.163 7.375 1.00 94.69 102 TYR A N 1
ATOM 791 C CA . TYR A 1 102 ? -6.710 -6.357 8.208 1.00 94.69 102 TYR A CA 1
ATOM 792 C C . TYR A 1 102 ? -5.526 -7.292 7.927 1.00 94.69 102 TYR A C 1
ATOM 794 O O . TYR A 1 102 ? -4.748 -7.595 8.830 1.00 94.69 102 TYR A O 1
ATOM 802 N N . ILE A 1 103 ? -5.295 -7.669 6.669 1.00 95.31 103 ILE A N 1
ATOM 803 C CA . ILE A 1 103 ? -4.183 -8.550 6.292 1.00 95.31 103 ILE A CA 1
ATOM 804 C C . ILE A 1 103 ? -2.829 -7.936 6.663 1.00 95.31 103 ILE A C 1
ATOM 806 O O . ILE A 1 103 ? -1.995 -8.623 7.250 1.00 95.31 103 ILE A O 1
ATOM 810 N N . ILE A 1 104 ? -2.594 -6.647 6.381 1.00 94.38 104 ILE A N 1
ATOM 811 C CA . ILE A 1 104 ? -1.329 -5.977 6.737 1.00 94.38 104 ILE A CA 1
ATOM 812 C C . ILE A 1 104 ? -1.089 -6.027 8.248 1.00 94.38 104 ILE A C 1
ATOM 814 O O . ILE A 1 104 ? 0.049 -6.231 8.678 1.00 94.38 104 ILE A O 1
ATOM 818 N N . SER A 1 105 ? -2.142 -5.879 9.056 1.00 94.75 105 SER A N 1
ATOM 819 C CA . SER A 1 105 ? -2.035 -5.943 10.515 1.00 94.75 105 SER A CA 1
ATOM 820 C C . SER A 1 105 ? -1.589 -7.323 11.020 1.00 94.75 105 SER A C 1
ATOM 822 O O . SER A 1 105 ? -0.951 -7.401 12.068 1.00 94.75 105 SER A O 1
ATOM 824 N N . LEU A 1 106 ? -1.824 -8.392 10.252 1.00 95.31 106 LEU A N 1
ATOM 825 C CA . LEU A 1 106 ? -1.379 -9.757 10.558 1.00 95.31 106 LEU A CA 1
ATOM 826 C C . LEU A 1 106 ? 0.033 -10.062 10.035 1.00 95.31 106 LEU A C 1
ATOM 828 O O . LEU A 1 106 ? 0.675 -11.017 10.479 1.00 95.31 106 LEU A O 1
ATOM 832 N N . LEU A 1 107 ? 0.546 -9.268 9.090 1.00 93.44 107 LEU A N 1
ATOM 833 C CA . LEU A 1 107 ? 1.849 -9.523 8.487 1.00 93.44 107 LEU A CA 1
ATOM 834 C C . LEU A 1 107 ? 3.013 -9.204 9.445 1.00 93.44 107 LEU A C 1
ATOM 836 O O . LEU A 1 107 ? 2.990 -8.202 10.177 1.00 93.44 107 LEU A O 1
ATOM 840 N N . PRO A 1 108 ? 4.085 -10.020 9.416 1.00 88.31 108 PRO A N 1
ATOM 841 C CA . PRO A 1 108 ? 5.335 -9.685 10.080 1.00 88.31 108 PRO A CA 1
ATOM 842 C C . PRO A 1 108 ? 6.110 -8.626 9.279 1.00 88.31 108 PRO A C 1
ATOM 844 O O . PRO A 1 108 ? 6.144 -8.676 8.049 1.00 88.31 108 PRO A O 1
ATOM 847 N N . GLY A 1 109 ? 6.792 -7.720 9.983 1.00 88.38 109 GLY A N 1
ATOM 848 C CA . GLY A 1 109 ? 7.651 -6.684 9.400 1.00 88.38 109 GLY A CA 1
ATOM 849 C C . GLY A 1 109 ? 7.221 -5.258 9.746 1.00 88.38 109 GLY A C 1
ATOM 850 O O . GLY A 1 109 ? 6.172 -5.036 10.357 1.00 88.38 109 GLY A O 1
ATOM 851 N N . ASP A 1 110 ? 8.041 -4.297 9.324 1.00 89.75 110 ASP A N 1
ATOM 852 C CA . ASP A 1 110 ? 7.960 -2.898 9.758 1.00 89.75 110 ASP A CA 1
ATOM 853 C C . ASP A 1 110 ? 6.627 -2.230 9.405 1.00 89.75 110 ASP A C 1
ATOM 855 O O . ASP A 1 110 ? 6.095 -1.450 10.190 1.00 89.75 110 ASP A O 1
ATOM 859 N N . VAL A 1 111 ? 6.063 -2.524 8.228 1.00 90.62 111 VAL A N 1
ATOM 860 C CA . VAL A 1 111 ? 4.802 -1.902 7.789 1.00 90.62 111 VAL A CA 1
ATOM 861 C C . VAL A 1 111 ? 3.628 -2.393 8.632 1.00 90.62 111 VAL A C 1
ATOM 863 O O . VAL A 1 111 ? 2.842 -1.580 9.118 1.00 90.62 111 VAL A O 1
ATOM 866 N N . GLY A 1 112 ? 3.541 -3.708 8.853 1.00 90.62 112 GLY A N 1
ATOM 867 C CA . GLY A 1 112 ? 2.523 -4.295 9.724 1.00 90.62 112 GLY A CA 1
ATOM 868 C C . GLY A 1 112 ? 2.664 -3.806 11.164 1.00 90.62 112 GLY A C 1
ATOM 869 O O . GLY A 1 112 ? 1.673 -3.480 11.811 1.00 90.62 112 GLY A O 1
ATOM 870 N N . GLU A 1 113 ? 3.896 -3.668 11.660 1.00 93.00 113 GLU A N 1
ATOM 871 C CA . GLU A 1 113 ? 4.153 -3.117 12.992 1.00 93.00 113 GLU A CA 1
ATOM 872 C C . GLU A 1 113 ? 3.710 -1.656 13.120 1.00 93.00 113 GLU A C 1
ATOM 874 O O . GLU A 1 113 ? 2.996 -1.316 14.067 1.00 93.00 113 GLU A O 1
ATOM 879 N N . LYS A 1 114 ? 4.084 -0.798 12.162 1.00 92.69 114 LYS A N 1
ATOM 880 C CA . LYS A 1 114 ? 3.636 0.601 12.118 1.00 92.69 114 LYS A CA 1
ATOM 881 C C . LYS A 1 114 ? 2.109 0.681 12.117 1.00 92.69 114 LYS A C 1
ATOM 883 O O . LYS A 1 114 ? 1.553 1.457 12.891 1.00 92.69 114 LYS A O 1
ATOM 888 N N . LEU A 1 115 ? 1.435 -0.137 11.303 1.00 93.00 115 LEU A N 1
ATOM 889 C CA . LEU A 1 115 ? -0.026 -0.160 11.243 1.00 93.00 115 LEU A CA 1
ATOM 890 C C . LEU A 1 115 ? -0.644 -0.561 12.586 1.00 93.00 115 LEU A C 1
ATOM 892 O O . LEU A 1 115 ? -1.501 0.162 13.086 1.00 93.00 115 LEU A O 1
ATOM 896 N N . ARG A 1 116 ? -0.172 -1.652 13.205 1.00 94.06 116 ARG A N 1
ATOM 897 C CA . ARG A 1 116 ? -0.665 -2.105 14.517 1.00 94.06 116 ARG A CA 1
ATOM 898 C C . ARG A 1 116 ? -0.493 -1.034 15.595 1.00 94.06 116 ARG A C 1
ATOM 900 O O . ARG A 1 116 ? -1.405 -0.813 16.386 1.00 94.06 116 ARG A O 1
ATOM 907 N N . ARG A 1 117 ? 0.642 -0.323 15.608 1.00 93.44 117 ARG A N 1
ATOM 908 C CA . ARG A 1 117 ? 0.878 0.796 16.541 1.00 93.44 117 ARG A CA 1
ATOM 909 C C . ARG A 1 117 ? -0.110 1.945 16.320 1.00 93.44 117 ARG A C 1
ATOM 911 O O . ARG A 1 117 ? -0.625 2.494 17.291 1.00 93.44 117 ARG A O 1
ATOM 918 N N . LEU A 1 118 ? -0.396 2.296 15.065 1.00 90.50 118 LEU A N 1
ATOM 919 C CA . LEU A 1 118 ? -1.385 3.329 14.738 1.00 90.50 118 LEU A CA 1
ATOM 920 C C . LEU A 1 118 ? -2.801 2.899 15.132 1.00 90.50 118 LEU A C 1
ATOM 922 O O . LEU A 1 118 ? -3.518 3.681 15.747 1.00 90.50 118 LEU A O 1
ATOM 926 N N . GLN A 1 119 ? -3.184 1.655 14.839 1.00 90.88 119 GLN A N 1
ATOM 927 C CA . GLN A 1 119 ? -4.482 1.099 15.227 1.00 90.88 119 GLN A CA 1
ATOM 928 C C . GLN A 1 119 ? -4.661 1.094 16.746 1.00 90.88 119 GLN A C 1
ATOM 930 O O . GLN A 1 119 ? -5.711 1.513 17.228 1.00 90.88 119 GLN A O 1
ATOM 935 N N . ALA A 1 120 ? -3.634 0.696 17.503 1.00 92.44 120 ALA A N 1
ATOM 936 C CA . ALA A 1 120 ? -3.656 0.756 18.960 1.00 92.44 120 ALA A CA 1
ATOM 937 C C . ALA A 1 120 ? -3.858 2.195 19.456 1.00 92.44 120 ALA A C 1
ATOM 939 O O . ALA A 1 120 ? -4.728 2.429 20.287 1.00 92.44 120 ALA A O 1
ATOM 940 N N . LYS A 1 121 ? -3.135 3.171 18.887 1.00 90.75 121 LYS A N 1
ATOM 941 C CA . LYS A 1 121 ? -3.279 4.589 19.251 1.00 90.75 121 LYS A CA 1
ATOM 942 C C . LYS A 1 121 ? -4.693 5.117 18.984 1.00 90.75 121 LYS A C 1
ATOM 944 O O . LYS A 1 121 ? -5.262 5.763 19.857 1.00 90.75 121 LYS A O 1
ATOM 949 N N . ILE A 1 122 ? -5.264 4.828 17.810 1.00 89.06 122 ILE A N 1
ATOM 950 C CA . ILE A 1 122 ? -6.647 5.214 17.478 1.00 89.06 122 ILE A CA 1
ATOM 951 C C . ILE A 1 122 ? -7.612 4.561 18.466 1.00 89.06 122 ILE A C 1
ATOM 953 O O . ILE A 1 122 ? -8.453 5.238 19.042 1.00 89.06 122 ILE A O 1
ATOM 957 N N . THR A 1 123 ? -7.463 3.257 18.697 1.00 90.44 123 THR A N 1
ATOM 958 C CA . THR A 1 123 ? -8.355 2.500 19.582 1.00 90.44 123 THR A CA 1
ATOM 959 C C . THR A 1 123 ? -8.310 3.039 21.008 1.00 90.44 123 THR A C 1
ATOM 961 O O . THR A 1 123 ? -9.363 3.232 21.599 1.00 90.44 123 THR A O 1
ATOM 964 N N . SER A 1 124 ? -7.128 3.357 21.544 1.00 90.31 124 SER A N 1
ATOM 965 C CA . SER A 1 124 ? -6.994 3.984 22.864 1.00 90.31 124 SER A CA 1
ATOM 966 C C . SER A 1 124 ? -7.709 5.333 22.935 1.00 90.31 124 SER A C 1
ATOM 968 O O . SER A 1 124 ? -8.463 5.551 23.873 1.00 90.31 124 SER A O 1
ATOM 970 N N . GLN A 1 125 ? -7.566 6.188 21.914 1.00 87.38 125 GLN A N 1
ATOM 971 C CA . GLN A 1 125 ? -8.272 7.476 21.858 1.00 87.38 125 GLN A CA 1
ATOM 972 C C . GLN A 1 125 ? -9.795 7.303 21.842 1.00 87.38 125 GLN A C 1
ATOM 974 O O . GLN A 1 125 ? -10.507 8.061 22.496 1.00 87.38 125 GLN A O 1
ATOM 979 N N . VAL A 1 126 ? -10.297 6.308 21.103 1.00 87.88 126 VAL A N 1
ATOM 980 C CA . VAL A 1 126 ? -11.732 6.003 21.062 1.00 87.88 126 VAL A CA 1
ATOM 981 C C . VAL A 1 126 ? -12.214 5.465 22.406 1.00 87.88 126 VAL A C 1
ATOM 983 O O . VAL A 1 126 ? -13.243 5.905 22.905 1.00 87.88 126 VAL A O 1
ATOM 986 N N . VAL A 1 127 ? -11.476 4.530 23.008 1.00 89.62 127 VAL A N 1
ATOM 987 C CA . VAL A 1 127 ? -11.839 3.943 24.303 1.00 89.62 127 VAL A CA 1
ATOM 988 C C . VAL A 1 127 ? -11.836 5.004 25.397 1.00 89.62 127 VAL A C 1
ATOM 990 O O . VAL A 1 127 ? -12.776 5.027 26.176 1.00 89.62 127 VAL A O 1
ATOM 993 N N . GLU A 1 128 ? -10.853 5.904 25.437 1.00 87.88 128 GLU A N 1
ATOM 994 C CA . GLU A 1 128 ? -10.814 7.019 26.394 1.00 87.88 128 GLU A CA 1
ATOM 995 C C . GLU A 1 128 ? -12.046 7.927 26.256 1.00 87.88 128 GLU A C 1
ATOM 997 O O . GLU A 1 128 ? -12.703 8.220 27.250 1.00 87.88 128 GLU A O 1
ATOM 1002 N N . GLN A 1 129 ? -12.439 8.277 25.026 1.00 83.44 129 GLN A N 1
ATOM 1003 C CA . GLN A 1 129 ? -13.632 9.098 24.770 1.00 83.44 129 GLN A CA 1
ATOM 1004 C C . GLN A 1 129 ? -14.950 8.403 25.140 1.00 83.44 129 GLN A C 1
ATOM 1006 O O . GLN A 1 129 ? -15.924 9.072 25.472 1.00 83.44 129 GLN A O 1
ATOM 1011 N N . VAL A 1 130 ? -15.002 7.071 25.066 1.00 84.31 130 VAL A N 1
ATOM 1012 C CA . VAL A 1 130 ? -16.197 6.283 25.415 1.00 84.31 130 VAL A CA 1
ATOM 1013 C C . VAL A 1 130 ? -16.233 5.933 26.908 1.00 84.31 130 VAL A C 1
ATOM 1015 O O . VAL A 1 130 ? -17.312 5.780 27.477 1.00 84.31 130 VAL A O 1
ATOM 1018 N N . ALA A 1 131 ? -15.068 5.774 27.540 1.00 78.31 131 ALA A N 1
ATOM 1019 C CA . ALA A 1 131 ? -14.929 5.336 28.924 1.00 78.31 131 ALA A CA 1
ATOM 1020 C C . ALA A 1 131 ? -15.122 6.459 29.941 1.00 78.31 131 ALA A C 1
ATOM 1022 O O . ALA A 1 131 ? -15.372 6.147 31.102 1.00 78.31 131 ALA A O 1
ATOM 1023 N N . GLU A 1 132 ? -15.030 7.732 29.550 1.00 67.06 132 GLU A N 1
ATOM 1024 C CA . GLU A 1 132 ? -15.480 8.823 30.409 1.00 67.06 132 GLU A CA 1
ATOM 1025 C C . GLU A 1 132 ? -17.015 8.798 30.464 1.00 67.06 132 GLU A C 1
ATOM 1027 O O . GLU A 1 132 ? -17.669 9.179 29.488 1.00 67.06 132 GLU A O 1
ATOM 1032 N N . PRO A 1 133 ? -17.639 8.329 31.571 1.00 56.97 133 PRO A N 1
ATOM 1033 C CA . PRO A 1 133 ? -19.077 8.425 31.701 1.00 56.97 133 PRO A CA 1
ATOM 1034 C C . PRO A 1 133 ? -19.388 9.910 31.664 1.00 56.97 133 PRO A C 1
ATOM 1036 O O . PRO A 1 133 ? -18.906 10.673 32.504 1.00 56.97 133 PRO A O 1
ATOM 1039 N N . SER A 1 134 ? -20.161 10.315 30.666 1.00 53.22 134 SER A N 1
ATOM 1040 C CA . SER A 1 134 ? -20.673 11.663 30.515 1.00 53.22 134 SER A CA 1
ATOM 1041 C C . SER A 1 134 ? -21.380 12.078 31.805 1.00 53.22 134 SER A C 1
ATOM 1043 O O . SER A 1 134 ? -22.585 11.894 31.975 1.00 53.22 134 SER A O 1
ATOM 1045 N N . THR A 1 135 ? -20.618 12.670 32.725 1.00 54.84 135 THR A N 1
ATOM 1046 C CA . THR A 1 135 ? -21.146 13.703 33.599 1.00 54.84 135 THR A CA 1
ATOM 1047 C C . THR A 1 135 ? -21.710 14.731 32.624 1.00 54.84 135 THR A C 1
ATOM 1049 O O . THR A 1 135 ? -21.005 15.044 31.662 1.00 54.84 135 THR A O 1
ATOM 1052 N N . PRO A 1 136 ? -22.957 15.204 32.776 1.00 49.91 136 PRO A N 1
ATOM 1053 C CA . PRO A 1 136 ? -23.493 16.249 31.919 1.00 49.91 136 PRO A CA 1
ATOM 1054 C C . PRO A 1 136 ? -22.628 17.498 32.107 1.00 49.91 136 PRO A C 1
ATOM 1056 O O . PRO A 1 136 ? -22.870 18.324 32.983 1.00 49.91 136 PRO A O 1
ATOM 1059 N N . GLN A 1 137 ? -21.551 17.597 31.338 1.00 46.41 137 GLN A N 1
ATOM 1060 C CA . GLN A 1 137 ? -20.753 18.793 31.258 1.00 46.41 137 GLN A CA 1
ATOM 1061 C C . GLN A 1 137 ? -21.599 19.749 30.430 1.00 46.41 137 GLN A C 1
ATOM 1063 O O . GLN A 1 137 ? -21.842 19.535 29.241 1.00 46.41 137 GLN A O 1
ATOM 1068 N N . LEU A 1 138 ? -22.127 20.769 31.113 1.00 52.28 138 LEU A N 1
ATOM 1069 C CA . LEU A 1 138 ? -22.552 22.006 30.469 1.00 52.28 138 LEU A CA 1
ATOM 1070 C C . LEU A 1 138 ? -21.483 22.371 29.435 1.00 52.28 138 LEU A C 1
ATOM 1072 O O . LEU A 1 138 ? -20.305 22.276 29.777 1.00 52.28 138 LEU A O 1
ATOM 1076 N N . PRO A 1 139 ? -21.871 22.741 28.202 1.00 44.25 139 PRO A N 1
ATOM 1077 C CA . PRO A 1 139 ? -20.944 22.934 27.099 1.00 44.25 139 PRO A CA 1
ATOM 1078 C C . PRO A 1 139 ? -19.850 23.912 27.519 1.00 44.25 139 PRO A C 1
ATOM 1080 O O . PRO A 1 139 ? -20.075 25.120 27.601 1.00 44.25 139 PRO A O 1
ATOM 1083 N N . THR A 1 140 ? -18.673 23.374 27.829 1.00 48.28 140 THR A N 1
ATOM 1084 C CA . THR A 1 140 ? -17.484 24.160 28.099 1.00 48.28 140 THR A CA 1
ATOM 1085 C C . THR A 1 140 ? -17.113 24.800 26.774 1.00 48.28 140 THR A C 1
ATOM 1087 O O . THR A 1 140 ? -16.840 24.132 25.778 1.00 48.28 140 THR A O 1
ATOM 1090 N N . SER A 1 141 ? -17.221 26.118 26.736 1.00 55.66 141 SER A N 1
ATOM 1091 C CA . SER A 1 141 ? -16.912 26.961 25.595 1.00 55.66 141 SER A CA 1
ATOM 1092 C C . SER A 1 141 ? -15.404 26.954 25.316 1.00 55.66 141 SER A C 1
ATOM 1094 O O . SER A 1 141 ? -14.721 27.879 25.725 1.00 55.66 141 SER A O 1
ATOM 1096 N N . GLU A 1 142 ? -14.884 25.908 24.675 1.00 52.09 142 GLU A N 1
ATOM 1097 C CA . GLU A 1 142 ? -13.509 25.781 24.151 1.00 52.09 142 GLU A CA 1
ATOM 1098 C C . GLU A 1 142 ? -13.419 24.397 23.475 1.00 52.09 142 GLU A C 1
ATOM 1100 O O . GLU A 1 142 ? -13.638 23.390 24.127 1.00 52.09 142 GLU A O 1
ATOM 1105 N N . VAL A 1 143 ? -13.164 24.170 22.189 1.00 52.16 143 VAL A N 1
ATOM 1106 C CA . VAL A 1 143 ? -12.826 24.986 21.025 1.00 52.16 143 VAL A CA 1
ATOM 1107 C C . VAL A 1 143 ? -13.711 24.444 19.900 1.00 52.16 143 VAL A C 1
ATOM 1109 O O . VAL A 1 143 ? -13.334 23.537 19.160 1.00 52.16 143 VAL A O 1
ATOM 1112 N N . VAL A 1 144 ? -14.929 24.969 19.778 1.00 52.41 144 VAL A N 1
ATOM 1113 C CA . VAL A 1 144 ? -15.674 24.833 18.526 1.00 52.41 144 VAL A CA 1
ATOM 1114 C C . VAL A 1 144 ? -14.964 25.774 17.562 1.00 52.41 144 VAL A C 1
ATOM 1116 O O . VAL A 1 144 ? -15.275 26.964 17.529 1.00 52.41 144 VAL A O 1
ATOM 1119 N N . ARG A 1 145 ? -13.974 25.272 16.805 1.00 55.19 145 ARG A N 1
ATOM 1120 C CA . ARG A 1 145 ? -13.664 25.909 15.519 1.00 55.19 145 ARG A CA 1
ATOM 1121 C C . ARG A 1 145 ? -15.004 25.983 14.824 1.00 55.19 145 ARG A C 1
ATOM 1123 O O . ARG A 1 145 ? -15.619 24.942 14.588 1.00 55.19 145 ARG A O 1
ATOM 1130 N N . SER A 1 146 ? -15.523 27.200 14.675 1.00 64.50 146 SER A N 1
ATOM 1131 C CA . SER A 1 146 ? -16.864 27.382 14.135 1.00 64.50 146 SER A CA 1
ATOM 1132 C C . SER A 1 146 ? -16.936 26.600 12.828 1.00 64.50 146 SER A C 1
ATOM 1134 O O . SER A 1 146 ? -15.951 26.558 12.098 1.00 64.50 146 SER A O 1
ATOM 1136 N N . GLU A 1 147 ? -18.054 25.946 12.540 1.00 65.50 147 GLU A N 1
ATOM 1137 C CA . GLU A 1 147 ? -18.242 25.180 11.297 1.00 65.50 147 GLU A CA 1
ATOM 1138 C C . GLU A 1 147 ? -17.788 26.003 10.069 1.00 65.50 147 GLU A C 1
ATOM 1140 O O . GLU A 1 147 ? -17.076 25.519 9.196 1.00 65.50 147 GLU A O 1
ATOM 1145 N N . LYS A 1 148 ? -18.004 27.323 10.143 1.00 71.25 148 LYS A N 1
ATOM 1146 C CA . LYS A 1 148 ? -17.514 28.343 9.207 1.00 71.25 148 LYS A CA 1
ATOM 1147 C C . LYS A 1 148 ? -15.994 28.400 9.015 1.00 71.25 148 LYS A C 1
ATOM 1149 O O . LYS A 1 148 ? -15.539 28.743 7.933 1.00 71.25 148 LYS A O 1
ATOM 1154 N N . GLU A 1 149 ? -15.201 28.145 10.046 1.00 78.12 149 GLU A N 1
ATOM 1155 C CA . GLU A 1 149 ? -13.735 28.151 9.996 1.00 78.12 149 GLU A CA 1
ATOM 1156 C C . GLU A 1 149 ? -13.192 26.883 9.326 1.00 78.12 149 GLU A C 1
ATOM 1158 O O . GLU A 1 149 ? -12.254 26.963 8.534 1.00 78.12 149 GLU A O 1
ATOM 1163 N N . ILE A 1 150 ? -13.838 25.736 9.565 1.00 73.81 150 ILE A N 1
ATOM 1164 C CA . ILE A 1 150 ? -13.541 24.478 8.866 1.00 73.81 150 ILE A CA 1
ATOM 1165 C C . ILE A 1 150 ? -13.930 24.600 7.387 1.00 73.81 150 ILE A C 1
ATOM 1167 O O . ILE A 1 150 ? -13.130 24.266 6.511 1.00 73.81 150 ILE A O 1
ATOM 1171 N N . ASP A 1 151 ? -15.108 25.154 7.100 1.00 78.88 151 ASP A N 1
ATOM 1172 C CA . ASP A 1 151 ? -15.560 25.425 5.733 1.00 78.88 151 ASP A CA 1
ATOM 1173 C C . ASP A 1 151 ? -14.626 26.404 5.008 1.00 78.88 151 ASP A C 1
ATOM 1175 O O . ASP A 1 151 ? -14.332 26.234 3.824 1.00 78.88 151 ASP A O 1
ATOM 1179 N N . LEU A 1 152 ? -14.099 27.407 5.720 1.00 88.12 152 LEU A N 1
ATOM 1180 C CA . LEU A 1 152 ? -13.146 28.369 5.172 1.00 88.12 152 LEU A CA 1
ATOM 1181 C C . LEU A 1 152 ? -11.792 27.725 4.845 1.00 88.12 152 LEU A C 1
ATOM 1183 O O . LEU A 1 152 ? -11.214 28.028 3.799 1.00 88.12 152 LEU A O 1
ATOM 1187 N N . GLU A 1 153 ? -11.267 26.853 5.711 1.00 83.88 153 GLU A N 1
ATOM 1188 C CA . GLU A 1 153 ? -10.042 26.095 5.422 1.00 83.88 153 GLU A CA 1
ATOM 1189 C C . GLU A 1 153 ? -10.239 25.142 4.235 1.00 83.88 153 GLU A C 1
ATOM 1191 O O . GLU A 1 153 ? -9.380 25.076 3.349 1.00 83.88 153 GLU A O 1
ATOM 1196 N N . LEU A 1 154 ? -11.389 24.465 4.156 1.00 83.62 154 LEU A N 1
ATOM 1197 C CA . LEU A 1 154 ? -11.716 23.578 3.041 1.00 83.62 154 LEU A CA 1
ATOM 1198 C C . LEU A 1 154 ? -11.837 24.347 1.716 1.00 83.62 154 LEU A C 1
ATOM 1200 O O . LEU A 1 154 ? -11.287 23.914 0.701 1.00 83.62 154 LEU A O 1
ATOM 1204 N N . ALA A 1 155 ? -12.486 25.514 1.728 1.00 89.31 155 ALA A N 1
ATOM 1205 C CA . ALA A 1 155 ? -12.605 26.379 0.557 1.00 89.31 155 ALA A CA 1
ATOM 1206 C C . ALA A 1 155 ? -11.236 26.885 0.072 1.00 89.31 155 ALA A C 1
ATOM 1208 O O . ALA A 1 155 ? -10.961 26.873 -1.128 1.00 89.31 155 ALA A O 1
ATOM 1209 N N . LYS A 1 156 ? -10.338 27.270 0.990 1.00 90.88 156 LYS A N 1
ATOM 1210 C CA . LYS A 1 156 ? -8.963 27.675 0.642 1.00 90.88 156 LYS A CA 1
ATOM 1211 C C . LYS A 1 156 ? -8.194 26.543 -0.040 1.00 90.88 156 LYS A C 1
ATOM 1213 O O . LYS A 1 156 ? -7.587 26.771 -1.084 1.00 90.88 156 LYS A O 1
ATOM 1218 N N . ALA A 1 157 ? -8.280 25.322 0.488 1.00 82.44 157 ALA A N 1
ATOM 1219 C CA . ALA A 1 157 ? -7.626 24.158 -0.110 1.00 82.44 157 ALA A CA 1
ATOM 1220 C C . ALA A 1 157 ? -8.171 23.832 -1.517 1.00 82.44 157 ALA A C 1
ATOM 1222 O O . ALA A 1 157 ? -7.410 23.474 -2.417 1.00 82.44 157 ALA A O 1
ATOM 1223 N N . GLN A 1 158 ? -9.480 23.991 -1.738 1.00 86.75 158 GLN A N 1
ATOM 1224 C CA . GLN A 1 158 ? -10.093 23.808 -3.059 1.00 86.75 158 GLN A CA 1
ATOM 1225 C C . GLN A 1 158 ? -9.626 24.865 -4.069 1.00 86.75 158 GLN A C 1
ATOM 1227 O O . GLN A 1 158 ? -9.355 24.528 -5.223 1.00 86.75 158 GLN A O 1
ATOM 1232 N N . ILE A 1 159 ? -9.476 26.122 -3.639 1.00 91.44 159 ILE A N 1
ATOM 1233 C CA . ILE A 1 159 ? -8.934 27.204 -4.473 1.00 91.44 159 ILE A CA 1
ATOM 1234 C C . ILE A 1 159 ? -7.475 26.917 -4.855 1.00 91.44 159 ILE A C 1
ATOM 1236 O O . ILE A 1 159 ? -7.106 27.062 -6.021 1.00 91.44 159 ILE A O 1
ATOM 1240 N N . GLU A 1 160 ? -6.645 26.466 -3.911 1.00 86.12 160 GLU A N 1
ATOM 1241 C CA . GLU A 1 160 ? -5.255 26.084 -4.200 1.00 86.12 160 GLU A CA 1
ATOM 1242 C C . GLU A 1 160 ? -5.169 24.939 -5.218 1.00 86.12 160 GLU A C 1
ATOM 1244 O O . GLU A 1 160 ? -4.386 25.014 -6.169 1.00 86.12 160 GLU A O 1
ATOM 1249 N N . LEU A 1 161 ? -6.015 23.914 -5.070 1.00 79.88 161 LEU A N 1
ATOM 1250 C CA . LEU A 1 161 ? -6.099 22.800 -6.015 1.00 79.88 161 LEU A CA 1
ATOM 1251 C C . LEU A 1 161 ? -6.501 23.276 -7.421 1.00 79.88 161 LEU A C 1
ATOM 1253 O O . LEU A 1 161 ? -5.877 22.879 -8.407 1.00 79.88 161 LEU A O 1
ATOM 1257 N N . ALA A 1 162 ? -7.512 24.142 -7.519 1.00 85.50 162 ALA A N 1
ATOM 1258 C CA . ALA A 1 162 ? -7.967 24.699 -8.791 1.00 85.50 162 ALA A CA 1
ATOM 1259 C C . ALA A 1 162 ? -6.869 25.538 -9.470 1.00 85.50 162 ALA A C 1
ATOM 1261 O O . ALA A 1 162 ? -6.608 25.375 -10.663 1.00 85.50 162 ALA A O 1
ATOM 1262 N N . ASN A 1 163 ? -6.149 26.363 -8.706 1.00 85.69 163 ASN A N 1
ATOM 1263 C CA . ASN A 1 163 ? -5.029 27.155 -9.219 1.00 85.69 163 ASN A CA 1
ATOM 1264 C C . ASN A 1 163 ? -3.878 26.274 -9.733 1.00 85.69 163 ASN A C 1
ATOM 1266 O O . ASN A 1 163 ? -3.276 26.579 -10.764 1.00 85.69 163 ASN A O 1
ATOM 1270 N N . ALA A 1 164 ? -3.582 25.159 -9.058 1.00 72.00 164 ALA A N 1
ATOM 1271 C CA . ALA A 1 164 ? -2.592 24.194 -9.533 1.00 72.00 164 ALA A CA 1
ATOM 1272 C C . ALA A 1 164 ? -3.013 23.539 -10.864 1.00 72.00 164 ALA A C 1
ATOM 1274 O O . ALA A 1 164 ? -2.183 23.357 -11.757 1.00 72.00 164 ALA A O 1
ATOM 1275 N N . GLN A 1 165 ? -4.304 23.233 -11.033 1.00 77.69 165 GLN A N 1
ATOM 1276 C CA . GLN A 1 165 ? -4.840 22.697 -12.288 1.00 77.69 165 GLN A CA 1
ATOM 1277 C C . GLN A 1 165 ? -4.780 23.715 -13.432 1.00 77.69 165 GLN A C 1
ATOM 1279 O O . GLN A 1 165 ? -4.406 23.345 -14.545 1.00 77.69 165 GLN A O 1
ATOM 1284 N N . ILE A 1 166 ? -5.085 24.989 -13.165 1.00 82.50 166 ILE A N 1
ATOM 1285 C CA . ILE A 1 166 ? -4.960 26.070 -14.155 1.00 82.50 166 ILE A CA 1
ATOM 1286 C C . ILE A 1 166 ? -3.509 26.182 -14.631 1.00 82.50 166 ILE A C 1
ATOM 1288 O O . ILE A 1 166 ? -3.267 26.123 -15.835 1.00 82.50 166 ILE A O 1
ATOM 1292 N N . LYS A 1 167 ? -2.534 26.212 -13.713 1.00 75.50 167 LYS A N 1
ATOM 1293 C CA . LYS A 1 167 ? -1.103 26.241 -14.069 1.00 75.50 167 LYS A CA 1
ATOM 1294 C C . LYS A 1 167 ? -0.682 25.044 -14.920 1.00 75.50 167 LYS A C 1
ATOM 1296 O O . LYS A 1 167 ? 0.089 25.197 -15.864 1.00 75.50 167 LYS A O 1
ATOM 1301 N N . LEU A 1 168 ? -1.200 23.850 -14.626 1.00 63.94 168 LEU A N 1
ATOM 1302 C CA . LEU A 1 168 ? -0.950 22.657 -15.439 1.00 63.94 168 LEU A CA 1
ATOM 1303 C C . LEU A 1 168 ? -1.512 22.814 -16.864 1.00 63.94 168 LEU A C 1
ATOM 1305 O O . LEU A 1 168 ? -0.877 22.392 -17.830 1.00 63.94 168 LEU A O 1
ATOM 1309 N N . ILE A 1 169 ? -2.706 23.394 -17.007 1.00 75.25 169 ILE A N 1
ATOM 1310 C CA . ILE A 1 169 ? -3.336 23.653 -18.309 1.00 75.25 169 ILE A CA 1
ATOM 1311 C C . ILE A 1 169 ? -2.548 24.711 -19.087 1.00 75.25 169 ILE A C 1
ATOM 1313 O O . ILE A 1 169 ? -2.277 24.509 -20.268 1.00 75.25 169 ILE A O 1
ATOM 1317 N N . GLU A 1 170 ? -2.133 25.797 -18.438 1.00 77.25 170 GLU A N 1
ATOM 1318 C CA . GLU A 1 170 ? -1.307 26.844 -19.045 1.00 77.25 170 GLU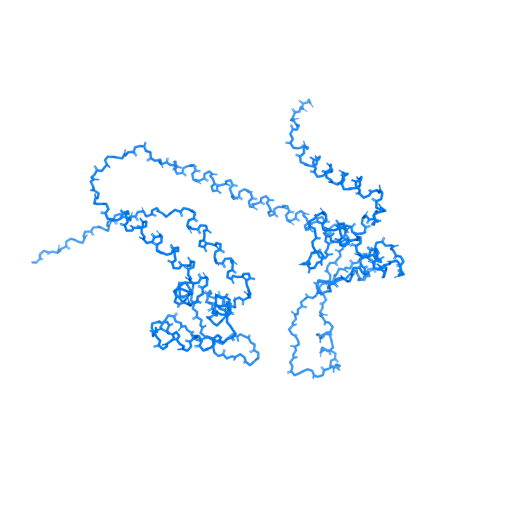 A CA 1
ATOM 1319 C C . GLU A 1 170 ? 0.046 26.299 -19.498 1.00 77.25 170 GLU A C 1
ATOM 1321 O O . GLU A 1 170 ? 0.444 26.545 -20.632 1.00 77.25 170 GLU A O 1
ATOM 1326 N N . ALA A 1 171 ? 0.706 25.475 -18.680 1.00 62.16 171 ALA A N 1
ATOM 1327 C CA . ALA A 1 171 ? 1.940 24.797 -19.066 1.00 62.16 171 ALA A CA 1
ATOM 1328 C C . ALA A 1 171 ? 1.728 23.880 -20.282 1.00 62.16 171 ALA A C 1
ATOM 1330 O O . ALA A 1 171 ? 2.526 23.894 -21.216 1.00 62.16 171 ALA A O 1
ATOM 1331 N N . LYS A 1 172 ? 0.619 23.126 -20.326 1.00 65.75 172 LYS A N 1
ATOM 1332 C CA . LYS A 1 172 ? 0.254 22.306 -21.496 1.00 65.75 172 LYS A CA 1
ATOM 1333 C C . LYS A 1 172 ? -0.005 23.154 -22.740 1.00 65.75 172 LYS A C 1
ATOM 1335 O O . LYS A 1 172 ? 0.385 22.746 -23.830 1.00 65.75 172 LYS A O 1
ATOM 1340 N N . LYS A 1 173 ? -0.649 24.312 -22.592 1.00 69.25 173 LYS A N 1
ATOM 1341 C CA . LYS A 1 173 ? -0.956 25.222 -23.699 1.00 69.25 173 LYS A CA 1
ATOM 1342 C C . LYS A 1 173 ? 0.306 25.909 -24.223 1.00 69.25 173 LYS A C 1
ATOM 1344 O O . LYS A 1 173 ? 0.563 25.847 -25.418 1.00 69.25 173 LYS A O 1
ATOM 1349 N N . ALA A 1 174 ? 1.138 26.455 -23.337 1.00 62.91 174 ALA A N 1
ATOM 1350 C CA . ALA A 1 174 ? 2.445 27.012 -23.681 1.00 62.91 174 ALA A CA 1
ATOM 1351 C C . ALA A 1 174 ? 3.336 25.965 -24.367 1.00 62.91 174 ALA A C 1
ATOM 1353 O O . ALA A 1 174 ? 4.046 26.277 -25.317 1.00 62.91 174 ALA A O 1
ATOM 1354 N N . TYR A 1 175 ? 3.243 24.702 -23.943 1.00 55.72 175 TYR A N 1
ATOM 1355 C CA . TYR A 1 175 ? 3.927 23.586 -24.591 1.00 55.72 175 TYR A CA 1
ATOM 1356 C C . TYR A 1 175 ? 3.374 23.263 -25.991 1.00 55.72 175 TYR A C 1
ATOM 1358 O O . TYR A 1 175 ? 4.137 22.998 -26.915 1.00 55.72 175 TYR A O 1
ATOM 1366 N N . GLN A 1 176 ? 2.053 23.309 -26.183 1.00 57.16 176 GLN A N 1
ATOM 1367 C CA . GLN A 1 176 ? 1.444 23.171 -27.513 1.00 57.16 176 GLN A CA 1
ATOM 1368 C C . GLN A 1 176 ? 1.832 24.333 -28.445 1.00 57.16 176 GLN A C 1
ATOM 1370 O O . GLN A 1 176 ? 2.030 24.130 -29.642 1.00 57.16 176 GLN A O 1
ATOM 1375 N N . GLU A 1 177 ? 1.979 25.542 -27.903 1.00 67.12 177 GLU A N 1
ATOM 1376 C CA . GLU A 1 177 ? 2.386 26.744 -28.639 1.00 67.12 177 GLU A CA 1
ATOM 1377 C C . GLU A 1 177 ? 3.903 26.781 -28.923 1.00 67.12 177 GLU A C 1
ATOM 1379 O O . GLU A 1 177 ? 4.326 27.321 -29.949 1.00 67.12 177 GLU A O 1
ATOM 1384 N N . SER A 1 178 ? 4.733 26.130 -28.095 1.00 54.50 178 SER A N 1
ATOM 1385 C CA . SER A 1 178 ? 6.200 26.080 -28.237 1.00 54.50 178 SER A CA 1
ATOM 1386 C C . SER A 1 178 ? 6.708 25.186 -29.375 1.00 54.50 178 SER A C 1
ATOM 1388 O O . SER A 1 178 ? 7.913 25.002 -29.522 1.00 54.50 178 SER A O 1
ATOM 1390 N N . SER A 1 179 ? 5.820 24.749 -30.279 1.00 50.66 179 SER A N 1
ATOM 1391 C CA . SER A 1 179 ? 6.147 24.119 -31.570 1.00 50.66 179 SER A CA 1
ATOM 1392 C C . SER A 1 179 ? 6.595 22.654 -31.531 1.00 50.66 179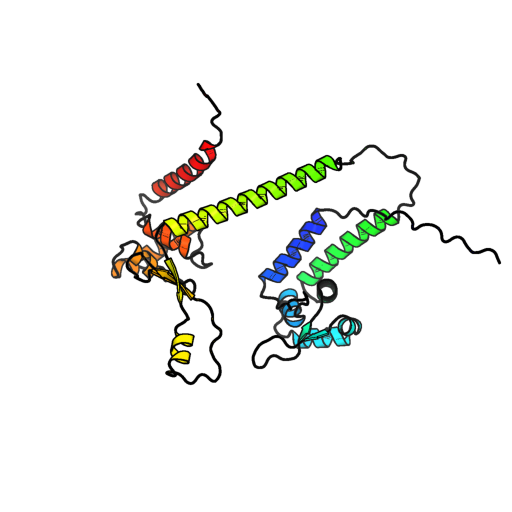 SER A C 1
ATOM 1394 O O . SER A 1 179 ? 7.008 22.132 -32.569 1.00 50.66 179 SER A O 1
ATOM 1396 N N . TYR A 1 180 ? 6.478 21.978 -30.388 1.00 45.66 180 TYR A N 1
ATOM 1397 C CA . TYR A 1 180 ? 6.749 20.545 -30.279 1.00 45.66 180 TYR A CA 1
ATOM 1398 C C . TYR A 1 180 ? 5.458 19.741 -30.435 1.00 45.66 180 TYR A C 1
ATOM 1400 O O . TYR A 1 180 ? 4.496 19.920 -29.689 1.00 45.66 180 TYR A O 1
ATOM 1408 N N . TRP A 1 181 ? 5.438 18.820 -31.398 1.00 46.00 181 TRP A N 1
ATOM 1409 C CA . TRP A 1 181 ? 4.316 17.905 -31.594 1.00 46.00 181 TRP A CA 1
ATOM 1410 C C . TRP A 1 181 ? 4.603 16.604 -30.848 1.00 46.00 181 TRP A C 1
ATOM 1412 O O . TRP A 1 181 ? 5.638 15.972 -31.067 1.00 46.00 181 TRP A O 1
ATOM 1422 N N . ILE A 1 182 ? 3.683 16.180 -29.978 1.00 44.28 182 ILE A N 1
ATOM 1423 C CA . ILE A 1 182 ? 3.694 14.811 -29.457 1.00 44.28 182 ILE A CA 1
ATOM 1424 C C . ILE A 1 182 ? 3.015 13.945 -30.508 1.00 44.28 182 ILE A C 1
ATOM 1426 O O . ILE A 1 182 ? 1.793 13.972 -30.655 1.00 44.28 182 ILE A O 1
ATOM 1430 N N . ARG A 1 183 ? 3.810 13.174 -31.248 1.00 44.81 183 ARG A N 1
ATOM 1431 C CA . ARG A 1 183 ? 3.275 12.100 -32.076 1.00 44.81 183 ARG A CA 1
ATOM 1432 C C . ARG A 1 183 ? 3.208 10.862 -31.200 1.00 44.81 183 ARG A C 1
ATOM 1434 O O . ARG A 1 183 ? 4.239 10.345 -30.778 1.00 44.81 183 ARG A O 1
ATOM 1441 N N . GLU A 1 184 ? 2.002 10.390 -30.914 1.00 45.84 184 GLU A N 1
ATOM 1442 C CA . GLU A 1 184 ? 1.838 9.038 -30.390 1.00 45.84 184 GLU A CA 1
ATOM 1443 C C . GLU A 1 184 ? 2.182 8.076 -31.525 1.00 45.84 184 GLU A C 1
ATOM 1445 O O . GLU A 1 184 ? 1.433 7.922 -32.491 1.00 45.84 184 GLU A O 1
ATOM 1450 N N . THR A 1 185 ? 3.378 7.498 -31.469 1.00 51.56 185 THR A N 1
ATOM 1451 C CA . THR A 1 185 ? 3.779 6.469 -32.421 1.00 51.56 185 THR A CA 1
ATOM 1452 C C . THR A 1 185 ? 3.560 5.106 -31.803 1.00 51.56 185 THR A C 1
ATOM 1454 O O . THR A 1 185 ? 3.843 4.874 -30.626 1.00 51.56 185 THR A O 1
ATOM 1457 N N . VAL A 1 186 ? 3.074 4.183 -32.621 1.00 52.62 186 VAL A N 1
ATOM 1458 C CA . VAL A 1 186 ? 3.031 2.775 -32.253 1.00 52.62 186 VAL A CA 1
ATOM 1459 C C . VAL A 1 186 ? 4.476 2.282 -32.175 1.00 52.62 186 VAL A C 1
ATOM 1461 O O . VAL A 1 186 ? 5.240 2.494 -33.118 1.00 52.62 186 VAL A O 1
ATOM 1464 N N . GLY A 1 187 ? 4.863 1.675 -31.051 1.00 61.28 187 GLY A N 1
ATOM 1465 C CA . GLY A 1 187 ? 6.233 1.204 -30.846 1.00 61.28 187 GLY A CA 1
ATOM 1466 C C . GLY A 1 187 ? 6.699 0.268 -31.969 1.00 61.28 187 GLY A C 1
ATOM 1467 O O . GLY A 1 187 ? 5.898 -0.430 -32.596 1.00 61.28 187 GLY A O 1
ATOM 1468 N N . THR A 1 188 ? 8.008 0.223 -32.217 1.00 59.94 188 THR A N 1
ATOM 1469 C CA . THR A 1 188 ? 8.608 -0.564 -33.314 1.00 59.94 188 THR A CA 1
ATOM 1470 C C . THR A 1 188 ? 8.232 -2.045 -33.267 1.00 59.94 188 THR A C 1
ATOM 1472 O O . THR A 1 188 ? 7.956 -2.633 -34.305 1.00 59.94 188 THR A O 1
ATOM 1475 N N . ALA A 1 189 ? 8.108 -2.634 -32.074 1.00 57.28 189 ALA A N 1
ATOM 1476 C CA . ALA A 1 189 ? 7.642 -4.011 -31.903 1.00 57.28 189 ALA A CA 1
ATOM 1477 C C . ALA A 1 189 ? 6.206 -4.232 -32.418 1.00 57.28 189 ALA A C 1
ATOM 1479 O O . ALA A 1 189 ? 5.904 -5.277 -32.990 1.00 57.28 189 ALA A O 1
ATOM 1480 N N . THR A 1 190 ? 5.320 -3.251 -32.236 1.00 60.22 190 THR A N 1
ATOM 1481 C CA . THR A 1 190 ? 3.945 -3.300 -32.743 1.00 60.22 190 THR A CA 1
ATOM 1482 C C . THR A 1 190 ? 3.903 -3.083 -34.250 1.00 60.22 190 THR A C 1
ATOM 1484 O O . THR A 1 190 ? 3.124 -3.745 -34.928 1.00 60.22 190 THR A O 1
ATOM 1487 N N . LEU A 1 191 ? 4.768 -2.225 -34.798 1.00 52.81 191 LEU A N 1
ATOM 1488 C CA . LEU A 1 191 ? 4.909 -2.065 -36.248 1.00 52.81 191 LEU A CA 1
ATOM 1489 C C . LEU A 1 191 ? 5.452 -3.336 -36.922 1.00 52.81 191 LEU A C 1
ATOM 1491 O O . LEU A 1 191 ? 4.886 -3.754 -37.927 1.00 52.81 191 LEU A O 1
ATOM 1495 N N . ASP A 1 192 ? 6.478 -3.976 -36.355 1.00 62.16 192 ASP A N 1
ATOM 1496 C CA . ASP A 1 192 ? 7.027 -5.255 -36.839 1.00 62.16 192 ASP A CA 1
ATOM 1497 C C . ASP A 1 192 ? 5.962 -6.367 -36.825 1.00 62.16 192 ASP A C 1
ATOM 1499 O O . ASP A 1 192 ? 5.876 -7.171 -37.753 1.00 62.16 192 ASP A O 1
ATOM 1503 N N . TYR A 1 193 ? 5.122 -6.399 -35.784 1.00 65.50 193 TYR A N 1
ATOM 1504 C CA . TYR A 1 193 ? 3.999 -7.332 -35.688 1.00 65.50 193 TYR A CA 1
ATOM 1505 C C . TYR A 1 193 ? 2.935 -7.062 -36.761 1.00 65.50 193 TYR A C 1
ATOM 1507 O O . TYR A 1 193 ? 2.510 -7.985 -37.451 1.00 65.50 193 TYR A O 1
ATOM 1515 N N . LEU A 1 194 ? 2.531 -5.799 -36.940 1.00 59.19 194 LEU A N 1
ATOM 1516 C CA . LEU A 1 194 ? 1.529 -5.403 -37.937 1.00 59.19 194 LEU A CA 1
ATOM 1517 C C . LEU A 1 194 ? 2.002 -5.630 -39.381 1.00 59.19 194 LEU A C 1
ATOM 1519 O O . LEU A 1 194 ? 1.178 -5.880 -40.256 1.00 59.19 194 LEU A O 1
ATOM 1523 N N . ARG A 1 195 ? 3.314 -5.558 -39.633 1.00 67.69 195 ARG A N 1
ATOM 1524 C CA . ARG A 1 195 ? 3.925 -5.863 -40.937 1.00 67.69 195 ARG A CA 1
ATOM 1525 C C . ARG A 1 195 ? 4.110 -7.360 -41.188 1.00 67.69 195 ARG A C 1
ATOM 1527 O O . ARG A 1 195 ? 4.359 -7.749 -42.321 1.00 67.69 195 ARG A O 1
ATOM 1534 N N . GLY A 1 196 ? 3.972 -8.196 -40.156 1.00 68.75 196 GLY A N 1
ATOM 1535 C CA . GLY A 1 196 ? 4.220 -9.637 -40.244 1.00 68.75 196 GLY A CA 1
ATOM 1536 C C . GLY A 1 196 ? 5.705 -10.013 -40.285 1.00 68.75 196 GLY A C 1
ATOM 1537 O O . GLY A 1 196 ? 6.025 -11.187 -40.455 1.00 68.75 196 GLY A O 1
ATOM 1538 N N . ASP A 1 197 ? 6.610 -9.051 -40.081 1.00 70.81 197 ASP A N 1
ATOM 1539 C CA . ASP A 1 197 ? 8.065 -9.244 -40.150 1.00 70.81 197 ASP A CA 1
ATOM 1540 C C . ASP A 1 197 ? 8.593 -10.106 -38.987 1.00 70.81 197 ASP A C 1
ATOM 1542 O O . ASP A 1 197 ? 9.662 -10.714 -39.075 1.00 70.81 197 ASP A O 1
ATOM 1546 N N . LYS A 1 198 ? 7.832 -10.195 -37.886 1.00 62.12 198 LYS A N 1
ATOM 1547 C CA . LYS A 1 198 ? 8.079 -11.127 -36.778 1.00 62.12 198 LYS A CA 1
ATOM 1548 C C . LYS A 1 198 ? 6.789 -11.848 -36.384 1.00 62.12 198 LYS A C 1
ATOM 1550 O O . LYS A 1 198 ? 5.879 -11.199 -35.862 1.00 62.12 198 LYS A O 1
ATOM 1555 N N . PRO A 1 199 ? 6.712 -13.184 -36.522 1.00 53.94 199 PRO A N 1
ATOM 1556 C CA . PRO A 1 199 ? 5.600 -13.953 -35.984 1.00 53.94 199 PRO A CA 1
ATOM 1557 C C . PRO A 1 199 ? 5.733 -14.024 -34.457 1.00 53.94 199 PRO A C 1
ATOM 1559 O O . PRO A 1 199 ? 6.310 -14.953 -33.895 1.00 53.94 199 PRO A O 1
ATOM 1562 N N . LEU A 1 200 ? 5.231 -13.006 -33.759 1.00 55.41 200 LEU A N 1
ATOM 1563 C CA . LEU A 1 200 ? 5.028 -13.080 -32.316 1.00 55.41 200 LEU A CA 1
ATOM 1564 C C . LEU A 1 200 ? 3.738 -13.855 -32.037 1.00 55.41 200 LEU A C 1
ATOM 1566 O O . LEU A 1 200 ? 2.717 -13.648 -32.688 1.00 55.41 200 LEU A O 1
ATOM 1570 N N . ALA A 1 201 ? 3.769 -14.727 -31.027 1.00 61.53 201 ALA A N 1
ATOM 1571 C CA . ALA A 1 201 ? 2.620 -15.544 -30.630 1.00 61.53 201 ALA A CA 1
ATOM 1572 C C . ALA A 1 201 ? 1.424 -14.724 -30.095 1.00 61.53 201 ALA A C 1
ATOM 1574 O O . ALA A 1 201 ? 0.359 -15.298 -29.881 1.00 61.53 201 ALA A O 1
ATOM 1575 N N . LEU A 1 202 ? 1.603 -13.419 -29.839 1.00 52.44 202 LEU A N 1
ATOM 1576 C CA . LEU A 1 202 ? 0.567 -12.454 -29.462 1.00 52.44 202 LEU A CA 1
ATOM 1577 C C . LEU A 1 202 ? 0.938 -11.038 -29.951 1.00 52.44 202 LEU A C 1
ATOM 1579 O O . LEU A 1 202 ? 2.132 -10.725 -29.992 1.00 52.44 202 LEU A O 1
ATOM 1583 N N . PRO A 1 203 ? -0.056 -10.178 -30.261 1.00 53.00 203 PRO A N 1
ATOM 1584 C CA . PRO A 1 203 ? 0.178 -8.761 -30.527 1.00 53.00 203 PRO A CA 1
ATOM 1585 C C . PRO A 1 203 ? 0.825 -8.098 -29.299 1.00 53.00 203 PRO A C 1
ATOM 1587 O O . PRO A 1 203 ? 0.338 -8.301 -28.181 1.00 53.00 203 PRO A O 1
ATOM 1590 N N . PRO A 1 204 ? 1.911 -7.320 -29.458 1.00 61.03 204 PRO A N 1
ATOM 1591 C CA . PRO A 1 204 ? 2.476 -6.557 -28.350 1.00 61.03 204 PRO A CA 1
ATOM 1592 C C . PRO A 1 204 ? 1.439 -5.548 -27.849 1.00 61.03 204 PRO A C 1
ATOM 1594 O O . PRO A 1 204 ? 0.743 -4.922 -28.652 1.00 61.03 204 PRO A O 1
ATOM 1597 N N . ALA A 1 205 ? 1.330 -5.402 -26.525 1.00 63.12 205 ALA A N 1
ATOM 1598 C CA . ALA A 1 205 ? 0.435 -4.422 -25.920 1.00 63.12 205 ALA A CA 1
ATOM 1599 C C . ALA A 1 205 ? 0.734 -3.033 -26.516 1.00 63.12 205 ALA A C 1
ATOM 1601 O O . ALA A 1 205 ? 1.910 -2.662 -26.605 1.00 63.12 205 ALA A O 1
ATOM 1602 N N . PRO A 1 206 ? -0.284 -2.283 -26.979 1.00 54.25 206 PRO A N 1
ATOM 1603 C CA . PRO A 1 206 ? -0.073 -0.953 -27.522 1.00 54.25 206 PRO A CA 1
ATOM 1604 C C . PRO A 1 206 ? 0.362 -0.041 -26.378 1.00 54.25 206 PRO A C 1
ATOM 1606 O O . PRO A 1 206 ? -0.454 0.475 -25.624 1.00 54.25 206 PRO A O 1
ATOM 1609 N N . GLU A 1 207 ? 1.666 0.128 -26.220 1.00 58.84 207 GLU A N 1
ATOM 1610 C CA . GLU A 1 207 ? 2.220 1.135 -25.331 1.00 58.84 207 GLU A CA 1
ATOM 1611 C C . GLU A 1 207 ? 2.468 2.385 -26.179 1.00 58.84 207 GLU A C 1
ATOM 1613 O O . GLU A 1 207 ? 3.431 2.381 -26.957 1.00 58.84 207 GLU A O 1
ATOM 1618 N N . PRO A 1 208 ? 1.609 3.421 -26.095 1.00 53.03 208 PRO A N 1
ATOM 1619 C CA . PRO A 1 208 ? 1.791 4.632 -26.879 1.00 53.03 208 PRO A CA 1
ATOM 1620 C C . PRO A 1 208 ? 3.151 5.234 -26.535 1.00 53.03 208 PRO A C 1
ATOM 1622 O O . PRO A 1 208 ? 3.422 5.613 -25.394 1.00 53.03 208 PRO A O 1
ATOM 1625 N N . GLU A 1 209 ? 4.040 5.281 -27.521 1.00 56.31 209 GLU A N 1
ATOM 1626 C CA . GLU A 1 209 ? 5.320 5.945 -27.373 1.00 56.31 209 GLU A CA 1
ATOM 1627 C C . GLU A 1 209 ? 5.099 7.411 -27.719 1.00 56.31 209 GLU A C 1
ATOM 1629 O O . GLU A 1 209 ? 4.806 7.758 -28.864 1.00 56.31 209 GLU A O 1
ATOM 1634 N N . LYS A 1 210 ? 5.190 8.284 -26.713 1.00 59.44 210 LYS A N 1
ATOM 1635 C CA . LYS A 1 210 ? 5.188 9.726 -26.960 1.00 59.44 210 LYS A CA 1
ATOM 1636 C C . LYS A 1 210 ? 6.531 10.081 -27.566 1.00 59.44 210 LYS A C 1
ATOM 1638 O O . LYS A 1 210 ? 7.545 10.003 -26.866 1.00 59.44 210 LYS A O 1
ATOM 1643 N N . VAL A 1 211 ? 6.520 10.416 -28.848 1.00 57.78 211 VAL A N 1
ATOM 1644 C CA . VAL A 1 211 ? 7.683 10.897 -29.582 1.00 57.78 211 VAL A CA 1
ATOM 1645 C C . VAL A 1 211 ? 7.566 12.406 -29.708 1.00 57.78 211 VAL A C 1
ATOM 1647 O O . VAL A 1 211 ? 6.538 12.926 -30.142 1.00 57.78 211 VAL A O 1
ATOM 1650 N N . PHE A 1 212 ? 8.615 13.101 -29.295 1.00 56.59 212 PHE A N 1
ATOM 1651 C CA . PHE A 1 212 ? 8.752 14.540 -29.423 1.00 56.59 212 PHE A CA 1
ATOM 1652 C C . PHE A 1 212 ? 9.306 14.837 -30.811 1.00 56.59 212 PHE A C 1
ATOM 1654 O O . PHE A 1 212 ? 10.358 14.310 -31.186 1.00 56.59 212 PHE A O 1
ATOM 1661 N N . VAL A 1 213 ? 8.582 15.647 -31.576 1.00 57.78 213 VAL A N 1
ATOM 1662 C CA . VAL A 1 213 ? 8.911 15.964 -32.966 1.00 57.78 213 VAL A CA 1
ATOM 1663 C C . VAL A 1 213 ? 9.030 17.480 -33.121 1.00 57.78 213 VAL A C 1
ATOM 1665 O O . VAL A 1 213 ? 8.173 18.217 -32.625 1.00 57.78 213 VAL A O 1
ATOM 1668 N N . GLU A 1 214 ? 10.090 17.947 -33.783 1.00 62.00 214 GLU A N 1
ATOM 1669 C CA . GLU A 1 214 ? 10.234 19.349 -34.188 1.00 62.00 214 GLU A CA 1
ATOM 1670 C C . GLU A 1 214 ? 9.282 19.701 -35.345 1.00 62.00 214 GLU A C 1
ATOM 1672 O O . GLU A 1 214 ? 8.658 18.837 -35.966 1.00 62.00 214 GLU A O 1
ATOM 1677 N N . LYS A 1 215 ? 9.158 20.998 -35.653 1.00 59.31 215 LYS A N 1
ATOM 1678 C CA . LYS A 1 215 ? 8.294 21.517 -36.731 1.00 59.31 215 LYS A CA 1
ATOM 1679 C C . LYS A 1 215 ? 8.609 20.946 -38.115 1.00 59.31 215 LYS A C 1
ATOM 1681 O O . LYS A 1 215 ? 7.715 20.889 -38.953 1.00 59.31 215 LYS A O 1
ATOM 1686 N N . ASP A 1 216 ? 9.854 20.549 -38.356 1.00 68.19 216 ASP A N 1
ATOM 1687 C CA . ASP A 1 216 ? 10.303 19.948 -39.615 1.00 68.19 216 ASP A CA 1
ATOM 1688 C C . ASP A 1 216 ? 10.017 18.435 -39.704 1.00 68.19 216 ASP A C 1
ATOM 1690 O O . ASP A 1 216 ? 10.299 17.807 -40.724 1.00 68.19 216 ASP A O 1
ATOM 1694 N N . GLY A 1 217 ? 9.430 17.843 -38.658 1.00 61.94 217 GLY A N 1
ATOM 1695 C CA . GLY A 1 217 ? 9.138 16.415 -38.585 1.00 61.94 217 GLY A CA 1
ATOM 1696 C C . GLY A 1 217 ? 10.289 15.567 -38.037 1.00 61.94 217 GLY A C 1
ATOM 1697 O O . GLY A 1 217 ? 10.142 14.343 -37.951 1.00 61.94 217 GLY A O 1
ATOM 1698 N N . SER A 1 218 ? 11.415 16.176 -37.651 1.00 63.97 218 SER A N 1
ATOM 1699 C CA . SER A 1 218 ? 12.537 15.457 -37.057 1.00 63.97 218 SER A CA 1
ATOM 1700 C C . SER A 1 218 ? 12.217 15.014 -35.625 1.00 63.97 218 SER A C 1
ATOM 1702 O O . SER A 1 218 ? 11.651 15.745 -34.810 1.00 63.97 218 SER A O 1
ATOM 1704 N N . VAL A 1 219 ? 12.537 13.757 -35.318 1.00 63.25 219 VAL A N 1
ATOM 1705 C CA . VAL A 1 219 ? 12.308 13.179 -33.992 1.00 63.25 219 VAL A CA 1
ATOM 1706 C C . VAL A 1 219 ? 13.418 13.634 -33.053 1.00 63.25 219 VAL A C 1
ATOM 1708 O O . VAL A 1 219 ? 14.561 13.198 -33.179 1.00 63.25 219 VAL A O 1
ATOM 1711 N N . VAL A 1 220 ? 13.062 14.456 -32.069 1.00 57.69 220 VAL A N 1
ATOM 1712 C CA . VAL A 1 220 ? 13.969 14.910 -31.006 1.00 57.69 220 VAL A CA 1
ATOM 1713 C C . VAL A 1 220 ? 13.970 13.993 -29.788 1.00 57.69 220 VAL A C 1
ATOM 1715 O O . VAL A 1 220 ? 14.846 14.111 -28.935 1.00 57.69 220 VAL A O 1
ATOM 1718 N N . GLY A 1 221 ? 13.055 13.023 -29.717 1.00 59.44 221 GLY A N 1
ATOM 1719 C CA . GLY A 1 221 ? 13.224 11.784 -28.949 1.00 59.44 221 GLY A CA 1
ATOM 1720 C C . GLY A 1 221 ? 11.927 11.234 -28.366 1.00 59.44 221 GLY A C 1
ATOM 1721 O O . GLY A 1 221 ? 10.859 11.503 -28.901 1.00 59.44 221 GLY A O 1
ATOM 1722 N N . SER A 1 222 ? 12.010 10.399 -27.328 1.00 63.94 222 SER A N 1
ATOM 1723 C CA . SER A 1 222 ? 10.892 9.558 -26.881 1.00 63.94 222 SER A CA 1
ATOM 1724 C C . SER A 1 222 ? 10.770 9.488 -25.358 1.00 63.94 222 SER A C 1
ATOM 1726 O O . SER A 1 222 ? 11.763 9.461 -24.634 1.00 63.94 222 SER A O 1
ATOM 1728 N N . SER A 1 223 ? 9.528 9.384 -24.881 1.00 54.44 223 SER A N 1
ATOM 1729 C CA . SER A 1 223 ? 9.164 9.122 -23.477 1.00 54.44 223 SER A CA 1
ATOM 1730 C C . SER A 1 223 ? 9.755 7.837 -22.883 1.00 54.44 223 SER A C 1
ATOM 1732 O O . SER A 1 223 ? 9.854 7.727 -21.664 1.00 54.44 223 SER A O 1
ATOM 1734 N N . LYS A 1 224 ? 10.166 6.870 -23.714 1.00 53.28 224 LYS A N 1
ATOM 1735 C CA . LYS A 1 224 ? 10.786 5.608 -23.273 1.00 53.28 224 LYS A CA 1
ATOM 1736 C C . LYS A 1 224 ? 12.302 5.608 -23.375 1.00 53.28 224 LYS A C 1
ATOM 1738 O O . LYS A 1 224 ? 12.968 4.837 -22.678 1.00 53.28 224 LYS A O 1
ATOM 1743 N N . SER A 1 225 ? 12.876 6.448 -24.232 1.00 55.28 225 SER A N 1
ATOM 1744 C CA . SER A 1 225 ? 14.323 6.564 -24.305 1.00 55.28 225 SER A CA 1
ATOM 1745 C C . SER A 1 225 ? 14.808 7.355 -23.096 1.00 55.28 225 SER A C 1
ATOM 1747 O O . SER A 1 225 ? 14.607 8.566 -23.026 1.00 55.28 225 SER A O 1
ATOM 1749 N N . ARG A 1 226 ? 15.496 6.700 -22.152 1.00 56.00 226 ARG A N 1
ATOM 1750 C CA . ARG A 1 226 ? 16.420 7.432 -21.276 1.00 56.00 226 ARG A CA 1
ATOM 1751 C C . ARG A 1 226 ? 17.392 8.127 -22.215 1.00 56.00 226 ARG A C 1
ATOM 1753 O O . ARG A 1 226 ? 18.215 7.450 -22.834 1.00 56.00 226 ARG A O 1
ATOM 1760 N N . TYR A 1 227 ? 17.260 9.437 -22.392 1.00 63.38 227 TYR A N 1
ATOM 1761 C CA . TYR A 1 227 ? 18.222 10.168 -23.194 1.00 63.38 227 TYR A CA 1
ATOM 1762 C C . TYR A 1 227 ? 19.596 9.885 -22.613 1.00 63.38 227 TYR A C 1
ATOM 1764 O O . TYR A 1 227 ? 19.848 10.136 -21.434 1.00 63.38 227 TYR A O 1
ATOM 1772 N N . SER A 1 228 ? 20.492 9.318 -23.419 1.00 78.00 228 SER A N 1
ATOM 1773 C CA . SER A 1 228 ? 21.884 9.296 -23.009 1.00 78.00 228 SER A CA 1
ATOM 1774 C C . SER A 1 228 ? 22.316 10.750 -22.852 1.00 78.00 228 SER A C 1
ATOM 1776 O O . SER A 1 228 ? 21.973 11.595 -23.681 1.00 78.00 228 SER A O 1
ATOM 1778 N N . LEU A 1 229 ? 23.060 11.060 -21.792 1.00 79.12 229 LEU A N 1
ATOM 1779 C CA . LEU A 1 229 ? 23.541 12.422 -21.553 1.00 79.12 229 LEU A CA 1
ATOM 1780 C C . LEU A 1 229 ? 24.311 12.955 -22.772 1.00 79.12 229 LEU A C 1
ATOM 1782 O O . LEU A 1 229 ? 24.208 14.121 -23.124 1.00 79.12 229 LEU A O 1
ATOM 1786 N N . THR A 1 230 ? 24.993 12.057 -23.485 1.00 80.62 230 THR A N 1
ATOM 1787 C CA . THR A 1 230 ? 25.617 12.303 -24.789 1.00 80.62 230 THR A CA 1
ATOM 1788 C C . THR A 1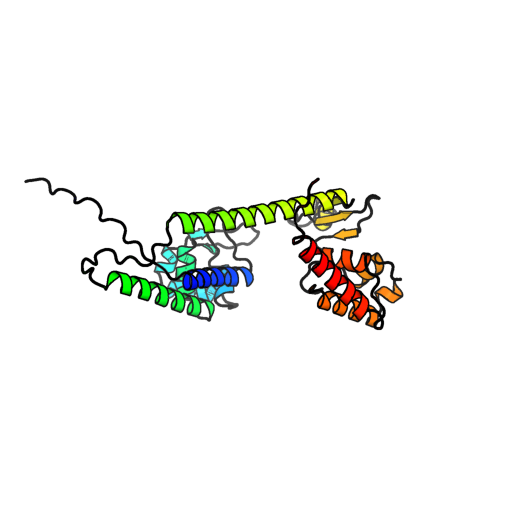 230 ? 24.639 12.845 -25.834 1.00 80.62 230 THR A C 1
ATOM 1790 O O . THR A 1 230 ? 24.975 13.769 -26.562 1.00 80.62 230 THR A O 1
ATOM 1793 N N . SER A 1 231 ? 23.425 12.301 -25.932 1.00 77.38 231 SER A N 1
ATOM 1794 C CA . SER A 1 231 ? 22.424 12.782 -26.894 1.00 77.38 231 SER A CA 1
ATOM 1795 C C . SER A 1 231 ? 21.888 14.161 -26.520 1.00 77.38 231 SER A C 1
ATOM 1797 O O . SER A 1 231 ? 21.715 14.989 -27.408 1.00 77.38 231 SER A O 1
ATOM 1799 N N . LEU A 1 232 ? 21.719 14.440 -25.223 1.00 78.06 232 LEU A N 1
ATOM 1800 C CA . LEU A 1 232 ? 21.327 15.773 -24.751 1.00 78.06 232 LEU A CA 1
ATOM 1801 C C . LEU A 1 232 ? 22.406 16.813 -25.046 1.00 78.06 232 LEU A C 1
ATOM 1803 O O . LEU A 1 232 ? 22.107 17.864 -25.604 1.00 78.06 232 LEU A O 1
ATOM 1807 N N . LEU A 1 233 ? 23.670 16.488 -24.770 1.00 80.69 233 LEU A N 1
ATOM 1808 C CA . LEU A 1 233 ? 24.796 17.364 -25.091 1.00 80.69 233 LEU A CA 1
ATOM 1809 C C . LEU A 1 233 ? 24.888 17.627 -26.604 1.00 80.69 233 LEU A C 1
ATOM 1811 O O . LEU A 1 233 ? 25.054 18.768 -27.016 1.00 80.69 233 LEU A O 1
ATOM 1815 N N . ARG A 1 234 ? 24.677 16.621 -27.462 1.00 79.44 234 ARG A N 1
ATOM 1816 C CA . ARG A 1 234 ? 24.623 16.859 -28.919 1.00 79.44 234 ARG A CA 1
ATOM 1817 C C . ARG A 1 234 ? 23.484 17.790 -29.320 1.00 79.44 234 ARG A C 1
ATOM 1819 O O . ARG A 1 234 ? 23.706 18.697 -30.114 1.00 79.44 234 ARG A O 1
ATOM 1826 N N . SER A 1 235 ? 22.295 17.614 -28.740 1.00 71.56 235 SER A N 1
ATOM 1827 C CA . SER A 1 235 ? 21.155 18.506 -29.006 1.00 71.56 235 SER A CA 1
ATOM 1828 C C . SER A 1 235 ? 21.399 19.950 -28.550 1.00 71.56 235 SER A C 1
ATOM 1830 O O . SER A 1 235 ? 20.819 20.872 -29.107 1.00 71.56 235 SER A O 1
ATOM 1832 N N . ALA A 1 236 ? 22.302 20.156 -27.588 1.00 74.31 236 ALA A N 1
ATOM 1833 C CA . ALA A 1 236 ? 22.762 21.470 -27.143 1.00 74.31 236 ALA A CA 1
ATOM 1834 C C . ALA A 1 236 ? 23.913 22.059 -27.980 1.00 74.31 236 ALA A C 1
ATOM 1836 O O . ALA A 1 236 ? 24.478 23.097 -27.630 1.00 74.31 236 ALA A O 1
ATOM 1837 N N . GLY A 1 237 ? 24.279 21.408 -29.087 1.00 80.81 237 GLY A N 1
ATOM 1838 C CA . GLY A 1 237 ? 25.281 21.901 -30.030 1.00 80.81 237 GLY A CA 1
ATOM 1839 C C . GLY A 1 237 ? 26.727 21.526 -29.700 1.00 80.81 237 GLY A C 1
ATOM 1840 O O . GLY A 1 237 ? 27.636 22.096 -30.301 1.00 80.81 237 GLY A O 1
ATOM 1841 N N . TYR A 1 238 ? 26.966 20.586 -28.778 1.00 81.50 238 TYR A N 1
ATOM 1842 C CA . TYR A 1 238 ? 28.298 20.004 -28.581 1.00 81.50 238 TYR A CA 1
ATOM 1843 C C . TYR A 1 238 ? 28.629 19.018 -29.705 1.00 81.50 238 TYR A C 1
ATOM 1845 O O . TYR A 1 238 ? 27.771 18.246 -30.142 1.00 81.50 238 TYR A O 1
ATOM 1853 N N . SER A 1 239 ? 29.888 18.996 -30.146 1.00 87.44 239 SER A N 1
ATOM 1854 C CA . SER A 1 239 ? 30.348 18.008 -31.126 1.00 87.44 239 SER A CA 1
ATOM 1855 C C . SER A 1 239 ? 30.255 16.579 -30.570 1.00 87.44 239 SER A C 1
ATOM 1857 O O . SER A 1 239 ? 30.227 16.357 -29.359 1.00 87.44 239 SER A O 1
ATOM 1859 N N . GLU A 1 240 ? 30.250 15.572 -31.451 1.00 86.62 240 GLU A N 1
ATOM 1860 C CA . GLU A 1 240 ? 30.196 14.154 -31.053 1.00 86.62 240 GLU A CA 1
ATOM 1861 C C . GLU A 1 240 ? 31.309 13.780 -30.057 1.00 86.62 240 GLU A C 1
ATOM 1863 O O . GLU A 1 240 ? 31.091 12.996 -29.131 1.00 86.62 240 GLU A O 1
ATOM 1868 N N . LEU A 1 241 ? 32.502 14.353 -30.237 1.00 90.12 241 LEU A N 1
ATOM 1869 C CA . LEU A 1 241 ? 33.674 14.062 -29.416 1.00 90.12 241 LEU A CA 1
ATOM 1870 C C . LEU A 1 241 ? 33.568 14.727 -28.034 1.00 90.12 241 LEU A C 1
ATOM 1872 O O . LEU A 1 241 ? 33.847 14.085 -27.021 1.00 90.12 241 LEU A O 1
ATOM 1876 N N . GLU A 1 242 ? 33.072 15.965 -27.975 1.00 84.81 242 GLU A N 1
ATOM 1877 C CA . GLU A 1 242 ? 32.800 16.678 -26.720 1.00 84.81 242 GLU A CA 1
ATOM 1878 C C . GLU A 1 242 ? 31.661 16.026 -25.936 1.00 84.81 242 GLU A C 1
ATOM 1880 O O . GLU A 1 242 ? 31.805 15.754 -24.747 1.00 84.81 242 GLU A O 1
ATOM 1885 N N . ALA A 1 243 ? 30.556 15.682 -26.600 1.00 84.81 243 ALA A N 1
ATOM 1886 C CA . ALA A 1 243 ? 29.403 15.046 -25.970 1.00 84.81 243 ALA A CA 1
ATOM 1887 C C . ALA A 1 243 ? 29.739 13.676 -25.351 1.00 84.81 243 ALA A C 1
ATOM 1889 O O . ALA A 1 243 ? 29.080 13.229 -24.406 1.00 84.81 243 ALA A O 1
ATOM 1890 N N . ARG A 1 244 ? 30.772 12.991 -25.862 1.00 86.94 244 ARG A N 1
ATOM 1891 C CA . ARG A 1 244 ? 31.311 11.737 -25.308 1.00 86.94 244 ARG A CA 1
ATOM 1892 C C . ARG A 1 244 ? 32.378 11.948 -24.230 1.00 86.94 244 ARG A C 1
ATOM 1894 O O . ARG A 1 244 ? 32.763 10.977 -23.576 1.00 86.94 244 ARG A O 1
ATOM 1901 N N . SER A 1 245 ? 32.842 13.178 -24.016 1.00 92.75 245 SER A N 1
ATOM 1902 C CA . SER A 1 245 ? 33.829 13.495 -22.984 1.00 92.75 245 SER A CA 1
ATOM 1903 C C . SER A 1 245 ? 33.279 13.170 -21.598 1.00 92.75 245 SER A C 1
ATOM 1905 O O . SER A 1 245 ? 32.247 13.694 -21.174 1.00 92.75 245 SER A O 1
ATOM 1907 N N . ARG A 1 246 ? 33.997 12.317 -20.857 1.00 89.50 246 ARG A N 1
ATOM 1908 C CA . ARG A 1 246 ? 33.631 11.963 -19.477 1.00 89.50 246 ARG A CA 1
ATOM 1909 C C . ARG A 1 246 ? 33.631 13.184 -18.563 1.00 89.50 246 ARG A C 1
ATOM 1911 O O . ARG A 1 246 ? 32.779 13.265 -17.685 1.00 89.50 246 ARG A O 1
ATOM 1918 N N . THR A 1 247 ? 34.550 14.122 -18.785 1.00 90.12 247 THR A N 1
ATOM 1919 C CA . THR A 1 247 ? 34.650 15.360 -18.004 1.00 90.12 247 THR A CA 1
ATOM 1920 C C . THR A 1 247 ? 33.417 16.232 -18.217 1.00 90.12 247 THR A C 1
ATOM 1922 O O . THR A 1 247 ? 32.783 16.621 -17.244 1.00 90.12 247 THR A O 1
ATOM 1925 N N . LEU A 1 248 ? 33.003 16.439 -19.473 1.00 85.62 248 LEU A N 1
ATOM 1926 C CA . LEU A 1 248 ? 31.810 17.229 -19.796 1.00 85.62 248 LEU A CA 1
ATOM 1927 C C . LEU A 1 248 ? 30.525 16.564 -19.281 1.00 85.62 248 LEU A C 1
ATOM 1929 O O . LEU A 1 248 ? 29.652 17.224 -18.733 1.00 85.62 248 LEU A O 1
ATOM 1933 N N . GLN A 1 249 ? 30.420 15.239 -19.406 1.00 88.19 249 GLN A N 1
ATOM 1934 C CA . GLN A 1 249 ? 29.281 14.488 -18.874 1.00 88.19 249 GLN A CA 1
ATOM 1935 C C . GLN A 1 249 ? 29.211 14.521 -17.344 1.00 88.19 249 GLN A C 1
ATOM 1937 O O . GLN A 1 249 ? 28.120 14.564 -16.781 1.00 88.19 249 GLN A O 1
ATOM 1942 N N . LYS A 1 250 ? 30.356 14.476 -16.655 1.00 90.25 250 LYS A N 1
ATOM 1943 C CA . LYS A 1 250 ? 30.403 14.621 -15.198 1.00 90.25 250 LYS A CA 1
ATOM 1944 C C . LYS A 1 250 ? 29.955 16.027 -14.792 1.00 90.25 250 LYS A C 1
ATOM 1946 O O . LYS A 1 250 ? 29.069 16.140 -13.953 1.00 90.25 250 LYS A O 1
ATOM 1951 N N . GLN A 1 251 ? 30.482 17.048 -15.465 1.00 86.19 251 GLN A N 1
ATOM 1952 C CA . GLN A 1 251 ? 30.123 18.446 -15.241 1.00 86.19 251 GLN A CA 1
ATOM 1953 C C . GLN A 1 251 ? 28.619 18.683 -15.407 1.00 86.19 251 GLN A C 1
ATOM 1955 O O . GLN A 1 251 ? 27.967 19.178 -14.494 1.00 86.19 251 GLN A O 1
ATOM 1960 N N . ALA A 1 252 ? 28.046 18.231 -16.525 1.00 85.25 252 ALA A N 1
ATOM 1961 C CA . ALA A 1 252 ? 26.623 18.391 -16.802 1.00 85.25 252 ALA A CA 1
ATOM 1962 C C . ALA A 1 252 ? 25.738 17.702 -15.748 1.00 85.25 252 ALA A C 1
ATOM 1964 O O . ALA A 1 252 ? 24.689 18.223 -15.390 1.00 85.25 252 ALA A O 1
ATOM 1965 N N . LYS A 1 253 ? 26.148 16.543 -15.211 1.00 85.69 253 LYS A N 1
ATOM 1966 C CA . LYS A 1 253 ? 25.408 15.881 -14.119 1.00 85.69 253 LYS A CA 1
ATOM 1967 C C . LYS A 1 253 ? 25.456 16.672 -12.821 1.00 85.69 253 LYS A C 1
ATOM 1969 O O . LYS A 1 253 ? 24.456 16.716 -12.114 1.00 85.69 253 LYS A O 1
ATOM 1974 N N . GLU A 1 254 ? 26.610 17.241 -12.498 1.00 85.19 254 GLU A N 1
ATOM 1975 C CA . GLU A 1 254 ? 26.767 18.077 -11.312 1.00 85.19 254 GLU A CA 1
ATOM 1976 C C . GLU A 1 254 ? 25.947 19.369 -11.441 1.00 85.19 254 GLU A C 1
ATOM 1978 O O . GLU A 1 254 ? 25.241 19.706 -10.498 1.00 85.19 254 GLU A O 1
ATOM 1983 N N . ASP A 1 255 ? 25.936 20.013 -12.616 1.00 80.56 255 ASP A N 1
ATOM 1984 C CA . ASP A 1 255 ? 25.112 21.205 -12.885 1.00 80.56 255 ASP A CA 1
ATOM 1985 C C . ASP A 1 255 ? 23.621 20.922 -12.684 1.00 80.56 255 ASP A C 1
ATOM 1987 O O . ASP A 1 255 ? 22.926 21.657 -11.982 1.00 80.56 255 ASP A O 1
ATOM 1991 N N . LEU A 1 256 ? 23.141 19.809 -13.248 1.00 79.62 256 LEU A N 1
ATOM 1992 C CA . LEU A 1 256 ? 21.760 19.355 -13.081 1.00 79.62 256 LEU A CA 1
ATOM 1993 C C . LEU A 1 256 ? 21.435 19.066 -11.611 1.00 79.62 256 LEU A C 1
ATOM 1995 O O . LEU A 1 256 ? 20.374 19.452 -11.123 1.00 79.62 256 LEU A O 1
ATOM 1999 N N . ALA A 1 257 ? 22.363 18.444 -10.879 1.00 79.50 257 ALA A N 1
ATOM 2000 C CA . ALA A 1 257 ? 22.183 18.172 -9.459 1.00 79.50 257 ALA A CA 1
ATOM 2001 C C . ALA A 1 257 ? 22.101 19.464 -8.629 1.00 79.50 257 ALA A C 1
ATOM 2003 O O . ALA A 1 257 ? 21.297 19.531 -7.700 1.00 79.50 257 ALA A O 1
ATOM 2004 N N . THR A 1 258 ? 22.872 20.503 -8.972 1.00 76.31 258 THR A N 1
ATOM 2005 C CA . THR A 1 258 ? 22.825 21.802 -8.279 1.00 76.31 258 THR A CA 1
ATOM 2006 C C . THR A 1 258 ? 21.462 22.484 -8.405 1.00 76.31 258 THR A C 1
ATOM 2008 O O . THR A 1 258 ? 21.029 23.156 -7.472 1.00 76.31 258 THR A O 1
ATOM 2011 N N . ILE A 1 259 ? 20.749 22.272 -9.512 1.00 71.19 259 ILE A N 1
ATOM 2012 C CA . ILE A 1 259 ? 19.389 22.796 -9.715 1.00 71.19 259 ILE A CA 1
ATOM 2013 C C . ILE A 1 259 ? 18.283 21.829 -9.261 1.00 71.19 259 ILE A C 1
ATOM 2015 O O . ILE A 1 259 ? 17.106 22.095 -9.499 1.00 71.19 259 ILE A O 1
ATOM 2019 N N . GLY A 1 260 ? 18.642 20.736 -8.578 1.00 76.25 260 GLY A N 1
ATOM 2020 C CA . GLY A 1 260 ? 17.703 19.759 -8.018 1.00 76.25 260 GLY A CA 1
ATOM 2021 C C . GLY A 1 260 ? 17.225 18.687 -9.000 1.00 76.25 260 GLY A C 1
ATOM 2022 O O . GLY A 1 260 ? 16.361 17.891 -8.646 1.00 76.25 260 GLY A O 1
ATOM 2023 N N . ILE A 1 261 ? 17.793 18.624 -10.207 1.00 74.31 261 ILE A N 1
ATOM 2024 C CA . ILE A 1 261 ? 17.394 17.668 -11.239 1.00 74.31 261 ILE A CA 1
ATOM 2025 C C . ILE A 1 261 ? 18.315 16.446 -11.203 1.00 74.31 261 ILE A C 1
ATOM 2027 O O . ILE A 1 261 ? 19.500 16.502 -11.539 1.00 74.31 261 ILE A O 1
ATOM 2031 N N . ASN A 1 262 ? 17.767 15.290 -10.830 1.00 77.56 262 ASN A N 1
ATOM 2032 C CA . ASN A 1 262 ? 18.519 14.039 -10.822 1.00 77.56 262 ASN A CA 1
ATOM 2033 C C . ASN A 1 262 ? 18.388 13.312 -12.170 1.00 77.56 262 ASN A C 1
ATOM 2035 O O . ASN A 1 262 ? 17.374 12.687 -12.485 1.00 77.56 262 ASN A O 1
ATOM 2039 N N . PHE A 1 263 ? 19.478 13.332 -12.945 1.00 70.69 263 PHE A N 1
ATOM 2040 C CA . PHE A 1 263 ? 19.585 12.662 -14.247 1.00 70.69 263 PHE A CA 1
ATOM 2041 C C . PHE A 1 263 ? 19.233 11.159 -14.208 1.00 70.69 263 PHE A C 1
ATOM 2043 O O . PHE A 1 263 ? 18.817 10.587 -15.213 1.00 70.69 263 PHE A O 1
ATOM 2050 N N . THR A 1 264 ? 19.398 10.503 -13.057 1.00 68.69 264 THR A N 1
ATOM 2051 C CA . THR A 1 264 ? 19.169 9.060 -12.889 1.00 68.69 264 THR A CA 1
ATOM 2052 C C . THR A 1 264 ? 17.697 8.725 -12.655 1.00 68.69 264 THR A C 1
ATOM 2054 O O . THR A 1 264 ? 17.257 7.650 -13.058 1.00 68.69 264 THR A O 1
ATOM 2057 N N . THR A 1 265 ? 16.941 9.620 -12.010 1.00 64.38 265 THR A N 1
ATOM 2058 C CA . THR A 1 265 ? 15.539 9.382 -11.620 1.00 64.38 265 THR A CA 1
ATOM 2059 C C . THR A 1 265 ? 14.524 9.908 -12.632 1.00 64.38 265 THR A C 1
ATOM 2061 O O . THR A 1 265 ? 13.357 9.553 -12.533 1.00 64.38 265 THR A O 1
ATOM 2064 N N . GLY A 1 266 ? 14.972 10.627 -13.666 1.00 57.72 266 GLY A N 1
ATOM 2065 C CA . GLY A 1 266 ? 14.287 10.634 -14.958 1.00 57.72 266 GLY A CA 1
ATOM 2066 C C . GLY A 1 266 ? 13.174 11.662 -15.148 1.00 57.72 266 GLY A C 1
ATOM 2067 O O . GLY A 1 266 ? 12.058 11.291 -15.491 1.00 57.72 266 GLY A O 1
ATOM 2068 N N . GLU A 1 267 ? 13.516 12.947 -15.111 1.00 57.22 267 GLU A N 1
ATOM 2069 C CA . GLU A 1 267 ? 12.713 14.008 -15.740 1.00 57.22 267 GLU A CA 1
ATOM 2070 C C . GLU A 1 267 ? 13.445 14.504 -16.995 1.00 57.22 267 GLU A C 1
ATOM 2072 O O . GLU A 1 267 ? 14.048 15.571 -17.046 1.00 57.22 267 GLU A O 1
ATOM 2077 N N . GLY A 1 268 ? 13.470 13.651 -18.026 1.00 56.34 268 GLY A N 1
ATOM 2078 C CA . GLY A 1 268 ? 14.294 13.847 -19.226 1.00 56.34 268 GLY A CA 1
ATOM 2079 C C . GLY A 1 268 ? 13.993 15.122 -20.023 1.00 56.34 268 GLY A C 1
ATOM 2080 O O . GLY A 1 268 ? 14.870 15.591 -20.745 1.00 56.34 268 GLY A O 1
ATOM 2081 N N . LEU A 1 269 ? 12.789 15.690 -19.888 1.00 54.28 269 LEU A N 1
ATOM 2082 C CA . LEU A 1 269 ? 12.383 16.896 -20.616 1.00 54.28 269 LEU A CA 1
ATOM 2083 C C . LEU A 1 269 ? 13.019 18.166 -20.051 1.00 54.28 269 LEU A C 1
ATOM 2085 O O . LEU A 1 269 ? 13.604 18.932 -20.812 1.00 54.28 269 LEU A O 1
ATOM 2089 N N . GLU A 1 270 ? 12.957 18.347 -18.732 1.00 60.38 270 GLU A N 1
ATOM 2090 C CA . GLU A 1 270 ? 13.523 19.518 -18.052 1.00 60.38 270 GLU A CA 1
ATOM 2091 C C . GLU A 1 270 ? 15.045 19.558 -18.228 1.00 60.38 270 GLU A C 1
ATOM 2093 O O . GLU A 1 270 ? 15.632 20.603 -18.505 1.00 60.38 270 GLU A O 1
ATOM 2098 N N . ILE A 1 271 ? 15.678 18.381 -18.195 1.00 60.09 271 IL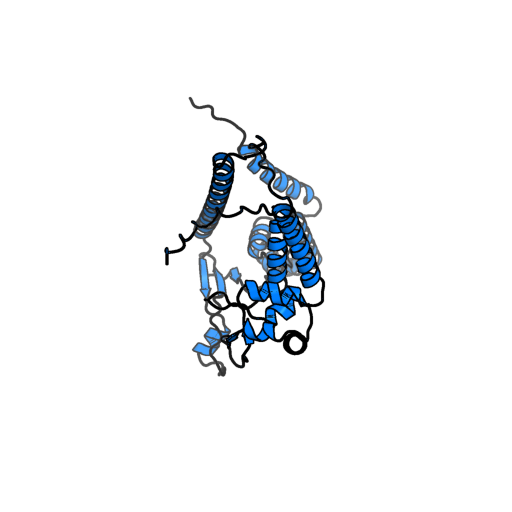E A N 1
ATOM 2099 C CA . ILE A 1 271 ? 17.104 18.213 -18.480 1.00 60.09 271 ILE A CA 1
ATOM 2100 C C . ILE A 1 271 ? 17.422 18.626 -19.923 1.00 60.09 271 ILE A C 1
ATOM 2102 O O . ILE A 1 271 ? 18.407 19.321 -20.168 1.00 60.09 271 ILE A O 1
ATOM 2106 N N . ALA A 1 272 ? 16.615 18.190 -20.893 1.00 56.34 272 ALA A N 1
ATOM 2107 C CA . ALA A 1 272 ? 16.869 18.463 -22.303 1.00 56.34 272 ALA A CA 1
ATOM 2108 C C . ALA A 1 272 ? 16.683 19.941 -22.661 1.00 56.34 272 ALA A C 1
ATOM 2110 O O . ALA A 1 272 ? 17.416 20.448 -23.508 1.00 56.34 272 ALA A O 1
ATOM 2111 N N . GLU A 1 273 ? 15.712 20.617 -22.049 1.00 62.66 273 GLU A N 1
ATOM 2112 C CA . GLU A 1 273 ? 15.467 22.046 -22.242 1.00 62.66 273 GLU A CA 1
ATOM 2113 C C . GLU A 1 273 ? 16.534 22.902 -21.548 1.00 62.66 273 GLU A C 1
ATOM 2115 O O . GLU A 1 273 ? 17.060 23.839 -22.154 1.00 62.66 273 GLU A O 1
ATOM 2120 N N . TYR A 1 274 ? 16.947 22.531 -20.331 1.00 66.12 274 TYR A N 1
ATOM 2121 C CA . TYR A 1 274 ? 18.042 23.192 -19.621 1.00 66.12 274 TYR A CA 1
ATOM 2122 C C . TYR A 1 274 ? 19.361 23.101 -20.394 1.00 66.12 274 TYR A C 1
ATOM 2124 O O . TYR A 1 274 ? 19.981 24.121 -20.688 1.00 66.12 274 TYR A O 1
ATOM 2132 N N . VAL A 1 275 ? 19.759 21.889 -20.793 1.00 64.12 275 VAL A N 1
ATOM 2133 C CA . VAL A 1 275 ? 21.020 21.659 -21.515 1.00 64.12 275 VAL A CA 1
ATOM 2134 C C . VAL A 1 275 ? 21.012 22.362 -22.879 1.00 64.12 275 VAL A C 1
ATOM 2136 O O . VAL A 1 275 ? 22.047 22.864 -23.303 1.00 64.12 275 VAL A O 1
ATOM 2139 N N . ARG A 1 276 ? 19.855 22.470 -23.553 1.00 62.12 276 ARG A N 1
ATOM 2140 C CA . ARG A 1 276 ? 19.715 23.224 -24.816 1.00 62.12 276 ARG A CA 1
ATOM 2141 C C . ARG A 1 276 ? 19.802 24.740 -24.638 1.00 62.12 276 ARG A C 1
ATOM 2143 O O . ARG A 1 276 ? 20.388 25.410 -25.483 1.00 62.12 276 ARG A O 1
ATOM 2150 N N . SER A 1 277 ? 19.215 25.277 -23.572 1.00 62.78 277 SER A N 1
ATOM 2151 C CA . SER A 1 277 ? 19.194 26.721 -23.300 1.00 62.78 277 SER A CA 1
ATOM 2152 C C . SER A 1 277 ? 20.489 27.235 -22.665 1.00 62.78 277 SER A C 1
ATOM 2154 O O . SER A 1 277 ? 20.818 28.410 -22.813 1.00 62.78 277 SER A O 1
ATOM 2156 N N . HIS A 1 278 ? 21.254 26.360 -22.008 1.00 58.69 278 HIS A N 1
ATOM 2157 C CA . HIS A 1 278 ? 22.483 26.706 -21.308 1.00 58.69 278 HIS A CA 1
ATOM 2158 C C . HIS A 1 278 ? 23.607 25.780 -21.769 1.00 58.69 278 HIS A C 1
ATOM 2160 O O . HIS A 1 278 ? 23.662 24.607 -21.400 1.00 58.69 278 HIS A O 1
ATOM 2166 N N . LYS A 1 279 ? 24.554 26.313 -22.552 1.00 65.44 279 LYS A N 1
ATOM 2167 C CA . LYS A 1 279 ? 25.834 25.620 -22.744 1.00 65.44 279 LYS A CA 1
ATOM 2168 C C . LYS A 1 279 ? 26.453 25.415 -21.359 1.00 65.44 279 LYS A C 1
ATOM 2170 O O . LYS A 1 279 ? 26.588 26.390 -20.622 1.00 65.44 279 LYS A O 1
ATOM 2175 N N . VAL A 1 280 ? 26.806 24.169 -21.028 1.00 60.31 280 VAL A N 1
ATOM 2176 C CA . VAL A 1 280 ? 27.577 23.775 -19.836 1.00 60.31 280 VAL A CA 1
ATOM 2177 C C . VAL A 1 280 ? 28.679 24.807 -19.628 1.00 60.31 280 VAL A C 1
ATOM 2179 O O . VAL A 1 280 ? 29.574 24.952 -20.470 1.00 60.31 280 VAL A O 1
ATOM 2182 N N . CYS A 1 281 ? 28.531 25.593 -18.563 1.00 50.44 281 CYS A N 1
ATOM 2183 C CA . CYS A 1 281 ? 29.376 26.749 -18.324 1.00 50.44 281 CYS A CA 1
ATOM 2184 C C . CYS A 1 281 ? 30.763 26.261 -17.885 1.00 50.44 281 CYS A C 1
ATOM 2186 O O . CYS A 1 281 ? 30.846 25.333 -17.076 1.00 50.44 281 CYS A O 1
ATOM 2188 N N . PRO A 1 282 ? 31.854 26.862 -18.388 1.00 55.66 282 PRO A N 1
ATOM 2189 C CA . PRO A 1 282 ? 33.180 26.685 -17.805 1.00 55.66 282 PRO A CA 1
ATOM 2190 C C . PRO A 1 282 ? 33.145 26.886 -16.279 1.00 55.66 282 PRO A C 1
ATOM 2192 O O . PRO A 1 282 ? 32.380 27.718 -15.786 1.00 55.66 282 PRO A O 1
ATOM 2195 N N . GLU A 1 283 ? 33.939 26.110 -15.532 1.00 48.69 283 GLU A N 1
ATOM 2196 C CA . GLU A 1 283 ? 33.900 26.058 -14.056 1.00 48.69 283 GLU A CA 1
ATOM 2197 C C . GLU A 1 283 ? 34.037 27.449 -13.407 1.00 48.69 283 GLU A C 1
ATOM 2199 O O . GLU A 1 283 ? 33.398 27.734 -12.397 1.00 48.69 283 GLU A O 1
ATOM 2204 N N . ASP A 1 284 ? 34.794 28.348 -14.036 1.00 50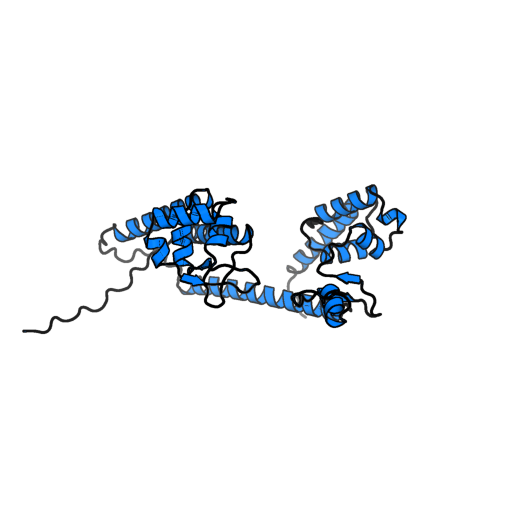.56 284 ASP A N 1
ATOM 2205 C CA . ASP A 1 284 ? 35.012 29.735 -13.618 1.00 50.56 284 ASP A CA 1
ATOM 2206 C C . ASP A 1 284 ? 33.773 30.639 -13.746 1.00 50.56 284 ASP A C 1
ATOM 2208 O O . ASP A 1 284 ? 33.715 31.673 -13.090 1.00 50.56 284 ASP A O 1
ATOM 2212 N N . ARG A 1 285 ? 32.764 30.252 -14.538 1.00 47.22 285 ARG A N 1
ATOM 2213 C CA . ARG A 1 285 ? 31.503 31.005 -14.736 1.00 47.22 285 ARG A CA 1
ATOM 2214 C C . ARG A 1 285 ? 30.271 30.311 -14.160 1.00 47.22 285 ARG A C 1
ATOM 2216 O O . ARG A 1 285 ? 29.158 30.836 -14.223 1.00 47.22 285 ARG A O 1
ATOM 2223 N N . ARG A 1 286 ? 30.464 29.123 -13.588 1.00 48.72 286 ARG A N 1
ATOM 2224 C CA . ARG A 1 286 ? 29.415 28.266 -13.028 1.00 48.72 286 ARG A CA 1
ATOM 2225 C C . ARG A 1 286 ? 28.672 28.943 -11.878 1.00 48.72 286 ARG A C 1
ATOM 2227 O O . ARG A 1 286 ? 27.446 28.902 -11.821 1.00 48.72 286 ARG A O 1
ATOM 2234 N N . GLN A 1 287 ? 29.412 29.607 -10.992 1.00 49.47 287 GLN A N 1
ATOM 2235 C CA . GLN A 1 287 ? 28.847 30.314 -9.839 1.00 49.47 287 GLN A CA 1
ATOM 2236 C C . GLN A 1 287 ? 27.979 31.506 -10.260 1.00 49.47 287 GLN A C 1
ATOM 2238 O O . GLN A 1 287 ? 26.904 31.692 -9.695 1.00 49.47 287 GLN A O 1
ATOM 2243 N N . ASP A 1 288 ? 28.377 32.242 -11.300 1.00 49.84 288 ASP A N 1
ATOM 2244 C CA . ASP A 1 288 ? 27.622 33.389 -11.817 1.00 49.84 288 ASP A CA 1
ATOM 2245 C C . ASP A 1 288 ? 26.317 32.956 -12.497 1.00 49.84 288 ASP A C 1
ATOM 2247 O O . ASP A 1 288 ? 25.275 33.582 -12.310 1.00 49.84 288 ASP A O 1
ATOM 2251 N N . ALA A 1 289 ? 26.341 31.846 -13.243 1.00 48.09 289 ALA A N 1
ATOM 2252 C CA . ALA A 1 289 ? 25.144 31.281 -13.865 1.00 48.09 289 ALA A CA 1
ATOM 2253 C C . ALA A 1 289 ? 24.155 30.731 -12.822 1.00 48.09 289 ALA A C 1
ATOM 2255 O O . ALA A 1 289 ? 22.949 30.953 -12.938 1.00 48.09 289 ALA A O 1
ATOM 2256 N N . ILE A 1 290 ? 24.656 30.065 -11.772 1.00 49.69 290 ILE A N 1
ATOM 2257 C CA . ILE A 1 290 ? 23.839 29.615 -10.635 1.00 49.69 290 ILE A CA 1
ATOM 2258 C C . ILE A 1 290 ? 23.254 30.824 -9.893 1.00 49.69 290 ILE A C 1
ATOM 2260 O O . ILE A 1 290 ? 22.059 30.838 -9.603 1.00 49.69 290 ILE A O 1
ATOM 2264 N N . ALA A 1 291 ? 24.054 31.862 -9.637 1.00 52.00 291 ALA A N 1
ATOM 2265 C CA . ALA A 1 291 ? 23.598 33.088 -8.990 1.00 52.00 291 ALA A CA 1
ATOM 2266 C C . ALA A 1 291 ? 22.520 33.813 -9.814 1.00 52.00 291 ALA A C 1
ATOM 2268 O O . ALA A 1 291 ? 21.516 34.242 -9.246 1.00 52.00 291 ALA A O 1
ATOM 2269 N N . ALA A 1 292 ? 22.665 33.873 -11.142 1.00 50.84 292 ALA A N 1
ATOM 2270 C CA . ALA A 1 292 ? 21.674 34.456 -12.047 1.00 50.84 292 ALA A CA 1
ATOM 2271 C C . ALA A 1 292 ? 20.349 33.668 -12.068 1.00 50.84 292 ALA A C 1
ATOM 2273 O O . ALA A 1 292 ? 19.277 34.270 -12.078 1.00 50.84 292 ALA A O 1
ATOM 2274 N N . LEU A 1 293 ? 20.402 32.333 -12.010 1.00 46.31 293 LEU A N 1
ATOM 2275 C CA . LEU A 1 293 ? 19.222 31.456 -11.931 1.00 46.31 293 LEU A CA 1
ATOM 2276 C C . LEU A 1 293 ? 18.513 31.534 -10.572 1.00 46.31 293 LEU A C 1
ATOM 2278 O O . LEU A 1 293 ? 17.282 31.513 -10.498 1.00 46.31 293 LEU A O 1
ATOM 2282 N N . VAL A 1 294 ? 19.275 31.649 -9.483 1.00 51.19 294 VAL A N 1
ATOM 2283 C CA . VAL A 1 294 ? 18.722 31.889 -8.143 1.00 51.19 294 VAL A CA 1
ATOM 2284 C C . VAL A 1 294 ? 18.087 33.281 -8.082 1.00 51.19 294 VAL A C 1
ATOM 2286 O O . VAL A 1 294 ? 16.966 33.415 -7.588 1.00 51.19 294 VAL A O 1
ATOM 2289 N N . GLN A 1 295 ? 18.730 34.306 -8.649 1.00 46.97 295 GLN A N 1
ATOM 2290 C CA . GLN A 1 295 ? 18.149 35.644 -8.770 1.00 46.97 295 GLN A CA 1
ATOM 2291 C C . GLN A 1 295 ? 16.886 35.651 -9.633 1.00 46.97 295 GLN A C 1
ATOM 2293 O O . GLN A 1 295 ? 15.897 36.229 -9.203 1.00 46.97 295 GLN A O 1
ATOM 2298 N N . SER A 1 296 ? 16.847 34.972 -10.784 1.00 46.56 296 SER A N 1
ATOM 2299 C CA . SER A 1 296 ? 15.651 34.953 -11.638 1.00 46.56 296 SER A CA 1
ATOM 2300 C C . SER A 1 296 ? 14.454 34.287 -10.948 1.00 46.56 296 SER A C 1
ATOM 2302 O O . SER A 1 296 ? 13.334 34.790 -11.047 1.00 46.56 296 SER A O 1
ATOM 2304 N N . LYS A 1 297 ? 14.688 33.213 -10.179 1.00 44.69 297 LYS A N 1
ATOM 2305 C CA . LYS A 1 297 ? 13.657 32.573 -9.345 1.00 44.69 297 LYS A CA 1
ATOM 2306 C C . LYS A 1 297 ? 13.211 33.462 -8.178 1.00 44.69 297 LYS A C 1
ATOM 2308 O O . LYS A 1 297 ? 12.029 33.478 -7.847 1.00 44.69 297 LYS A O 1
ATOM 2313 N N . THR A 1 298 ? 14.121 34.240 -7.593 1.00 46.72 298 THR A N 1
ATOM 2314 C CA . THR A 1 298 ? 13.806 35.186 -6.506 1.00 46.72 298 THR A CA 1
ATOM 2315 C C . THR A 1 298 ? 13.030 36.403 -7.026 1.00 46.72 298 THR A C 1
ATOM 2317 O O . THR A 1 298 ? 12.064 36.835 -6.404 1.00 46.72 298 THR A O 1
ATOM 2320 N N . THR A 1 299 ? 13.371 36.919 -8.209 1.00 44.09 299 THR A N 1
ATOM 2321 C CA . THR A 1 299 ? 12.662 38.028 -8.864 1.00 44.09 299 THR A CA 1
ATOM 2322 C C . THR A 1 299 ? 11.260 37.613 -9.318 1.00 44.09 299 THR A C 1
ATOM 2324 O O . THR A 1 299 ? 10.319 38.379 -9.138 1.00 44.09 299 THR A O 1
ATOM 2327 N N . GLN A 1 300 ? 11.069 36.379 -9.801 1.00 43.66 300 GLN A N 1
ATOM 2328 C CA . GLN A 1 300 ? 9.726 35.833 -10.053 1.00 43.66 300 GLN A CA 1
ATOM 2329 C C . GLN A 1 300 ? 8.896 35.651 -8.768 1.00 43.66 300 GLN A C 1
ATOM 2331 O O . GLN A 1 300 ? 7.670 35.730 -8.825 1.00 43.66 300 GLN A O 1
ATOM 2336 N N . GLY A 1 301 ? 9.546 35.474 -7.611 1.00 38.97 301 GLY A N 1
ATOM 2337 C CA . GLY A 1 301 ? 8.898 35.501 -6.294 1.00 38.97 301 GLY A CA 1
ATOM 2338 C C . GLY A 1 301 ? 8.557 36.912 -5.788 1.00 38.97 301 GLY A C 1
ATOM 2339 O O . GLY A 1 301 ? 7.528 37.090 -5.145 1.00 38.97 301 GLY A O 1
ATOM 2340 N N . ASN A 1 302 ? 9.369 37.924 -6.116 1.00 39.47 302 ASN A N 1
ATOM 2341 C CA . ASN A 1 302 ? 9.223 39.296 -5.605 1.00 39.47 302 ASN A CA 1
ATOM 2342 C C . ASN A 1 302 ? 8.333 40.221 -6.459 1.00 39.47 302 ASN A C 1
ATOM 2344 O O . ASN A 1 302 ? 7.888 41.251 -5.958 1.00 39.47 302 ASN A O 1
ATOM 2348 N N . ILE A 1 303 ? 8.005 39.864 -7.708 1.00 38.84 303 ILE A N 1
ATOM 2349 C CA . ILE A 1 303 ? 7.045 40.627 -8.540 1.00 38.84 303 ILE A CA 1
ATOM 2350 C C . ILE A 1 303 ? 5.608 40.590 -7.955 1.00 38.84 303 ILE A C 1
ATOM 2352 O O . ILE A 1 303 ? 4.757 41.376 -8.354 1.00 38.84 303 ILE A O 1
ATOM 2356 N N . TRP A 1 304 ? 5.340 39.762 -6.938 1.00 41.28 304 TRP A N 1
ATOM 2357 C CA . TRP A 1 304 ? 4.033 39.643 -6.274 1.00 41.28 304 TRP A CA 1
ATOM 2358 C C . TRP A 1 304 ? 3.847 40.492 -4.996 1.00 41.28 304 TRP A C 1
ATOM 2360 O O . TRP A 1 304 ? 2.883 40.268 -4.264 1.00 41.28 304 TRP A O 1
ATOM 2370 N N . GLN A 1 305 ? 4.719 41.471 -4.709 1.00 39.34 305 GLN A N 1
ATOM 2371 C CA . GLN A 1 305 ? 4.547 42.386 -3.556 1.00 39.34 305 GLN A CA 1
ATOM 2372 C C . GLN A 1 305 ? 4.539 43.896 -3.879 1.00 39.34 305 GLN A C 1
ATOM 2374 O O . GLN A 1 305 ? 4.458 44.708 -2.960 1.00 39.34 305 GLN A O 1
ATOM 2379 N N . GLY A 1 306 ? 4.555 44.306 -5.151 1.00 35.38 306 GLY A N 1
ATOM 2380 C CA . GLY A 1 306 ? 4.384 45.716 -5.537 1.00 35.38 306 GLY A CA 1
ATOM 2381 C C . GLY A 1 306 ? 2.922 46.039 -5.842 1.00 35.38 306 GLY A C 1
ATOM 2382 O O . GLY A 1 306 ? 2.368 45.493 -6.789 1.00 35.38 306 GLY A O 1
ATOM 2383 N N . GLY A 1 307 ? 2.302 46.879 -5.013 1.00 35.91 307 GLY A N 1
ATOM 2384 C CA . GLY A 1 307 ? 0.886 47.230 -5.071 1.00 35.91 307 GLY A CA 1
ATOM 2385 C C . GLY A 1 307 ? 0.445 48.020 -6.306 1.00 35.91 307 GLY A C 1
ATOM 2386 O O . GLY A 1 307 ? 1.248 48.559 -7.064 1.00 35.91 307 GLY A O 1
ATOM 2387 N N . LEU A 1 308 ? -0.883 48.060 -6.447 1.00 45.47 308 LEU A N 1
ATOM 2388 C CA . LEU A 1 308 ? -1.635 49.025 -7.238 1.00 45.47 308 LEU A CA 1
ATOM 2389 C C . LEU A 1 308 ? -1.119 50.451 -7.009 1.00 45.47 308 LEU A C 1
ATOM 2391 O O . LEU A 1 308 ? -1.168 50.921 -5.879 1.00 45.47 308 LEU A O 1
ATOM 2395 N N . ASP A 1 309 ? -0.785 51.137 -8.096 1.00 43.69 309 ASP A N 1
ATOM 2396 C CA . ASP A 1 309 ? -1.098 52.553 -8.270 1.00 43.69 309 ASP A CA 1
ATOM 2397 C C . ASP A 1 309 ? -1.734 52.691 -9.659 1.00 43.69 309 ASP A C 1
ATOM 2399 O O . ASP A 1 309 ? -1.121 52.368 -10.679 1.00 43.69 309 ASP A O 1
ATOM 2403 N N . LEU A 1 310 ? -3.013 53.068 -9.669 1.00 42.97 310 LEU A N 1
ATOM 2404 C CA . LEU A 1 310 ? -3.787 53.417 -10.856 1.00 42.97 310 LEU A CA 1
ATOM 2405 C C . LEU A 1 310 ? -4.059 54.921 -10.796 1.00 42.97 310 LEU A C 1
ATOM 2407 O O . LEU A 1 310 ? -4.762 55.362 -9.886 1.00 42.97 310 LEU A O 1
ATOM 2411 N N . ASP A 1 311 ? -3.534 55.644 -11.783 1.00 47.53 311 ASP A N 1
ATOM 2412 C CA . ASP A 1 311 ? -4.188 56.811 -12.388 1.00 47.53 311 ASP A CA 1
ATOM 2413 C C . ASP A 1 311 ? -4.809 56.370 -13.726 1.00 47.53 311 ASP A C 1
ATOM 2415 O O . ASP A 1 311 ? -4.156 55.569 -14.444 1.00 47.53 311 ASP A O 1
#

pLDDT: mean 73.42, std 17.18, range [35.38, 97.88]